Protein AF-A0A3C1A9D6-F1 (afdb_monomer_lite)

Secondary structure (DSSP, 8-state):
---S-TTSS-HHHHHHHHHHHHSTTEEEEEEEEEETTTTEEEEEEEEE-TTSPEEEEEE--GGGHHHHHHHHH-SSSEEEE-GGG-TTTTT--S---TTGGG---EEEEEEE-TTTSSEEEEEEEE-TT---TTS-TT--S--HHHHHHHHHHHHHHHHHHHHHHHHHHHHHHHHHHHHHHHHHHHHHHHHHHHHHHHHHHHHHHHHHHHHHHHHHHHHT------HHHHHHHHT-

Structure (mmCIF, N/CA/C/O backbone):
data_AF-A0A3C1A9D6-F1
#
_entry.id   AF-A0A3C1A9D6-F1
#
loop_
_atom_site.group_PDB
_atom_site.id
_atom_site.type_symbol
_atom_site.label_atom_id
_atom_site.label_alt_id
_atom_site.label_comp_id
_atom_site.label_asym_id
_atom_site.label_entity_id
_atom_site.label_seq_id
_atom_site.pdbx_PDB_ins_code
_atom_site.Cartn_x
_atom_site.Cartn_y
_atom_site.Cartn_z
_atom_site.occupancy
_atom_site.B_iso_or_equiv
_atom_site.auth_seq_id
_atom_site.auth_comp_id
_atom_site.auth_asym_id
_atom_site.auth_atom_id
_atom_site.pdbx_PDB_model_num
ATOM 1 N N . MET A 1 1 ? -7.757 -15.505 -8.401 1.00 30.78 1 MET A N 1
ATOM 2 C CA . MET A 1 1 ? -6.622 -15.455 -9.355 1.00 30.78 1 MET A CA 1
ATOM 3 C C . MET A 1 1 ? -5.910 -14.136 -9.117 1.00 30.78 1 MET A C 1
ATOM 5 O O . MET A 1 1 ? -6.387 -13.110 -9.579 1.00 30.78 1 MET A O 1
ATOM 9 N N . ASN A 1 2 ? -4.859 -14.162 -8.297 1.00 36.62 2 ASN A N 1
ATOM 10 C CA . ASN A 1 2 ? -4.201 -12.962 -7.778 1.00 36.62 2 ASN A CA 1
ATOM 11 C C . ASN A 1 2 ? -3.022 -12.581 -8.676 1.00 36.62 2 ASN A C 1
ATOM 13 O O . ASN A 1 2 ? -2.302 -13.455 -9.161 1.00 36.62 2 ASN A O 1
ATOM 17 N N . SER A 1 3 ? -2.871 -11.285 -8.936 1.00 39.88 3 SER A N 1
ATOM 18 C CA . SER A 1 3 ? -1.803 -10.739 -9.765 1.00 39.88 3 SER A CA 1
ATOM 19 C C . SER A 1 3 ? -0.430 -11.084 -9.178 1.00 39.88 3 SER A C 1
ATOM 21 O O . SER A 1 3 ? -0.207 -11.072 -7.972 1.00 39.88 3 SER A O 1
ATOM 23 N N . ILE A 1 4 ? 0.500 -11.411 -10.071 1.00 44.25 4 ILE A N 1
ATOM 24 C CA . ILE A 1 4 ? 1.826 -11.989 -9.798 1.00 44.25 4 ILE A CA 1
ATOM 25 C C . ILE A 1 4 ? 2.811 -10.987 -9.149 1.00 44.25 4 ILE A C 1
ATOM 27 O O . ILE A 1 4 ? 3.987 -11.297 -8.986 1.00 44.25 4 ILE A O 1
ATOM 31 N N . VAL A 1 5 ? 2.380 -9.778 -8.762 1.00 53.81 5 VAL A N 1
ATOM 32 C CA . VAL A 1 5 ? 3.314 -8.714 -8.364 1.00 53.81 5 VAL A CA 1
ATOM 33 C C . VAL A 1 5 ? 2.739 -7.789 -7.279 1.00 53.81 5 VAL A C 1
ATOM 35 O O . VAL A 1 5 ? 1.847 -6.979 -7.555 1.00 53.81 5 VAL A O 1
ATOM 38 N N . SER A 1 6 ? 3.322 -7.844 -6.072 1.00 57.34 6 SER A N 1
ATOM 39 C CA . SER A 1 6 ? 3.011 -6.994 -4.900 1.00 57.34 6 SER A CA 1
ATOM 40 C C . SER A 1 6 ? 3.099 -5.486 -5.184 1.00 57.34 6 SER A C 1
ATOM 42 O O . SER A 1 6 ? 2.455 -4.688 -4.509 1.00 57.34 6 SER A O 1
ATOM 44 N N . PHE A 1 7 ? 3.858 -5.087 -6.212 1.00 64.44 7 PHE A N 1
ATOM 45 C CA . PHE A 1 7 ? 4.122 -3.689 -6.583 1.00 64.44 7 PHE A CA 1
ATOM 46 C C . PHE A 1 7 ? 2.984 -2.966 -7.303 1.00 64.44 7 PHE A C 1
ATOM 48 O O . PHE A 1 7 ? 3.037 -1.743 -7.442 1.00 64.44 7 PHE A O 1
ATOM 55 N N . THR A 1 8 ? 1.998 -3.702 -7.824 1.00 69.62 8 THR A N 1
ATOM 56 C CA . THR A 1 8 ? 0.904 -3.112 -8.618 1.00 69.62 8 THR A CA 1
ATOM 57 C C . THR A 1 8 ? -0.247 -2.589 -7.764 1.00 69.62 8 THR A C 1
ATOM 59 O O . THR A 1 8 ? -0.967 -1.689 -8.194 1.00 69.62 8 THR A O 1
ATOM 62 N N . GLU A 1 9 ? -0.404 -3.115 -6.550 1.00 79.75 9 GLU A N 1
ATOM 63 C CA . GLU A 1 9 ? -1.440 -2.692 -5.611 1.00 79.75 9 GLU A CA 1
ATOM 64 C C . GLU A 1 9 ? -0.949 -1.543 -4.714 1.00 79.75 9 GLU A C 1
ATOM 66 O O . GLU A 1 9 ? 0.249 -1.258 -4.603 1.00 79.75 9 GLU A O 1
ATOM 71 N N . SER A 1 10 ? -1.884 -0.832 -4.075 1.00 87.00 10 SER A N 1
ATOM 72 C CA . SER A 1 10 ? -1.505 0.180 -3.088 1.00 87.00 10 SER A CA 1
ATOM 73 C C . SER A 1 10 ? -0.890 -0.515 -1.860 1.00 87.00 10 SER A C 1
ATOM 75 O O . SER A 1 10 ? -1.424 -1.535 -1.415 1.00 87.00 10 SER A O 1
ATOM 77 N N . PRO A 1 11 ? 0.189 0.022 -1.255 1.00 90.81 11 PRO A N 1
ATOM 78 C CA . PRO A 1 11 ? 0.764 -0.560 -0.039 1.00 90.81 11 PRO A CA 1
ATOM 79 C C . PRO A 1 11 ? -0.265 -0.727 1.087 1.00 90.81 11 PRO A C 1
ATOM 81 O O . PRO A 1 11 ? -0.226 -1.708 1.824 1.00 90.81 11 PRO A O 1
ATOM 84 N N . SER A 1 12 ? -1.228 0.194 1.175 1.00 92.25 12 SER A N 1
ATOM 85 C CA . SER A 1 12 ? -2.345 0.139 2.119 1.00 92.25 12 SER A CA 1
ATOM 86 C C . SER A 1 12 ? -3.261 -1.068 1.902 1.00 92.25 12 SER A C 1
ATOM 88 O O . SER A 1 12 ? -3.698 -1.683 2.872 1.00 92.25 12 SER A O 1
ATOM 90 N N . LEU A 1 13 ? -3.541 -1.434 0.649 1.00 91.38 13 LEU A N 1
ATOM 91 C CA . LEU A 1 13 ? -4.341 -2.616 0.332 1.00 91.38 13 LEU A CA 1
ATOM 92 C C . LEU A 1 13 ? -3.571 -3.908 0.636 1.00 91.38 13 LEU A C 1
ATOM 94 O O . LEU A 1 13 ? -4.124 -4.811 1.264 1.00 91.38 13 LEU A O 1
ATOM 98 N N . CYS A 1 14 ? -2.286 -3.971 0.274 1.00 92.69 14 CYS A N 1
ATOM 99 C CA . CYS A 1 14 ? -1.420 -5.094 0.641 1.00 92.69 14 CYS A CA 1
ATOM 100 C C . CYS A 1 14 ? -1.369 -5.280 2.166 1.00 92.69 14 CYS A C 1
ATOM 102 O O . CYS A 1 14 ? -1.463 -6.403 2.659 1.00 92.69 14 CYS A O 1
ATOM 104 N N . LEU A 1 15 ? -1.279 -4.174 2.914 1.00 94.50 15 LEU A N 1
ATOM 105 C CA . LEU A 1 15 ? -1.309 -4.172 4.375 1.00 94.50 15 LEU A CA 1
ATOM 106 C C . LEU A 1 15 ? -2.622 -4.732 4.927 1.00 94.50 15 LEU A C 1
ATOM 108 O O . LEU A 1 15 ? -2.583 -5.550 5.842 1.00 94.50 15 LEU A O 1
ATOM 112 N N . LEU A 1 16 ? -3.768 -4.315 4.377 1.00 95.06 16 LEU A N 1
ATOM 113 C CA . LEU A 1 16 ? -5.080 -4.818 4.785 1.00 95.06 16 LEU A CA 1
ATOM 114 C C . LEU A 1 16 ? -5.175 -6.334 4.593 1.00 95.06 16 LEU A C 1
ATOM 116 O O . LEU A 1 16 ? -5.528 -7.033 5.539 1.00 95.06 16 LEU A O 1
ATOM 120 N N . ARG A 1 17 ? -4.838 -6.833 3.395 1.00 93.50 17 ARG A N 1
ATOM 121 C CA . ARG A 1 17 ? -4.870 -8.271 3.074 1.00 93.50 17 ARG A CA 1
ATOM 122 C C . ARG A 1 17 ? -3.978 -9.067 4.018 1.00 93.50 17 ARG A C 1
ATOM 124 O O . ARG A 1 17 ? -4.439 -10.009 4.652 1.00 93.50 17 ARG A O 1
ATOM 131 N N . PHE A 1 18 ? -2.733 -8.626 4.177 1.00 93.38 18 PHE A N 1
ATOM 132 C CA . PHE A 1 18 ? -1.795 -9.281 5.077 1.00 93.38 18 PHE A CA 1
ATOM 133 C C . PHE A 1 18 ? -2.294 -9.282 6.522 1.00 93.38 18 PHE A C 1
ATOM 135 O O . PHE A 1 18 ? -2.222 -10.308 7.185 1.00 93.38 18 PHE A O 1
ATOM 142 N N . ALA A 1 19 ? -2.825 -8.163 7.021 1.00 93.88 19 ALA A N 1
ATOM 143 C CA . ALA A 1 19 ? -3.287 -8.073 8.401 1.00 93.88 19 ALA A CA 1
ATOM 144 C C . ALA A 1 19 ? -4.419 -9.065 8.700 1.00 93.88 19 ALA A C 1
ATOM 146 O O . ALA A 1 19 ? -4.380 -9.723 9.737 1.00 93.88 19 ALA A O 1
ATOM 147 N N . VAL A 1 20 ? -5.401 -9.192 7.802 1.00 91.69 20 VAL A N 1
ATOM 148 C CA . VAL A 1 20 ? -6.539 -10.103 8.004 1.00 91.69 20 VAL A CA 1
ATOM 149 C C . VAL A 1 20 ? -6.185 -11.579 7.794 1.00 91.69 20 VAL A C 1
ATOM 151 O O . VAL A 1 20 ? -6.835 -12.450 8.365 1.00 91.69 20 VAL A O 1
ATOM 154 N N . GLU A 1 21 ? -5.145 -11.874 7.012 1.00 90.75 21 GLU A N 1
ATOM 155 C CA . GLU A 1 21 ? -4.632 -13.235 6.809 1.00 90.75 21 GLU A CA 1
ATOM 156 C C . GLU A 1 21 ? -3.662 -13.678 7.913 1.00 90.75 21 GLU A C 1
ATOM 158 O O . GLU A 1 21 ? -3.691 -14.833 8.330 1.00 90.75 21 GLU A O 1
ATOM 163 N N . ALA A 1 22 ? -2.801 -12.779 8.393 1.00 88.94 22 ALA A N 1
ATOM 164 C CA . ALA A 1 22 ? -1.728 -13.103 9.332 1.00 88.94 22 ALA A CA 1
ATOM 165 C C . ALA A 1 22 ? -2.177 -13.129 10.799 1.00 88.94 22 ALA A C 1
ATOM 167 O O . ALA A 1 22 ? -1.469 -13.675 11.648 1.00 88.94 22 ALA A O 1
ATOM 168 N N . ILE A 1 23 ? -3.304 -12.491 11.121 1.00 87.81 23 ILE A N 1
ATOM 169 C CA . ILE A 1 23 ? -3.788 -12.353 12.492 1.00 87.81 23 ILE A CA 1
ATOM 170 C C . ILE A 1 23 ? -5.068 -13.164 12.649 1.00 87.81 23 ILE A C 1
ATOM 172 O O . ILE A 1 23 ? -6.125 -12.841 12.104 1.00 87.81 23 ILE A O 1
ATOM 176 N N . ASP A 1 24 ? -4.973 -14.200 13.470 1.00 83.25 24 ASP A N 1
ATOM 177 C CA . ASP A 1 24 ? -6.117 -15.017 13.822 1.00 83.25 24 ASP A CA 1
ATOM 178 C C . ASP A 1 24 ? -7.151 -14.254 14.662 1.00 83.25 24 ASP A C 1
ATOM 180 O O . ASP A 1 24 ? -6.837 -13.349 15.438 1.00 83.25 24 ASP A O 1
ATOM 184 N N . GLY A 1 25 ? -8.410 -14.677 14.549 1.00 81.81 25 GLY A N 1
ATOM 185 C CA . GLY A 1 25 ? -9.513 -14.093 15.310 1.00 81.81 25 GLY A CA 1
ATOM 186 C C . GLY A 1 25 ? -10.043 -12.775 14.750 1.00 81.81 25 GLY A C 1
ATOM 187 O O . GLY A 1 25 ? -10.907 -12.175 15.382 1.00 81.81 25 GLY A O 1
ATOM 188 N N . ILE A 1 26 ? -9.583 -12.339 13.574 1.00 87.19 26 ILE A N 1
ATOM 189 C CA . ILE A 1 26 ? -10.184 -11.216 12.847 1.00 87.19 26 ILE A CA 1
ATOM 190 C C . ILE A 1 26 ? -11.415 -11.695 12.068 1.00 87.19 26 ILE A C 1
ATOM 192 O O . ILE A 1 26 ? -11.357 -12.694 11.343 1.00 87.19 26 ILE A O 1
ATOM 196 N N . ASP A 1 27 ? -12.519 -10.959 12.191 1.00 84.38 27 ASP A N 1
ATOM 197 C CA . ASP A 1 27 ? -13.746 -11.166 11.404 1.00 84.38 27 ASP A CA 1
ATOM 198 C C . ASP A 1 27 ? -13.866 -10.167 10.245 1.00 84.38 27 ASP A C 1
ATOM 200 O O . ASP A 1 27 ? -14.405 -10.493 9.187 1.00 84.38 27 ASP A O 1
ATOM 204 N N . LYS A 1 28 ? -13.347 -8.951 10.440 1.00 88.81 28 LYS A N 1
ATOM 205 C CA . LYS A 1 28 ? -13.411 -7.853 9.474 1.00 88.81 28 LYS A CA 1
ATOM 206 C C . LYS A 1 28 ? -12.163 -6.985 9.573 1.00 88.81 28 LYS A C 1
ATOM 208 O O . LYS A 1 28 ? -11.688 -6.678 10.666 1.00 88.81 28 LYS A O 1
ATOM 213 N N . GLY A 1 29 ? -11.664 -6.550 8.423 1.00 92.56 29 GLY A N 1
ATOM 214 C CA . GLY A 1 29 ? -10.681 -5.478 8.309 1.00 92.56 29 GLY A CA 1
ATOM 215 C C . GLY A 1 29 ? -11.287 -4.275 7.592 1.00 92.56 29 GLY A C 1
ATOM 216 O O . GLY A 1 29 ? -12.127 -4.433 6.704 1.00 92.56 29 GLY A O 1
ATOM 217 N N . LEU A 1 30 ? -10.864 -3.069 7.953 1.00 94.50 30 LEU A N 1
ATOM 218 C CA . LEU A 1 30 ? -11.199 -1.840 7.236 1.00 94.50 30 LEU A CA 1
ATOM 219 C C . LEU A 1 30 ? -9.965 -0.947 7.164 1.00 94.50 30 LEU A C 1
ATOM 221 O O . LEU A 1 30 ? -9.418 -0.558 8.190 1.00 94.50 30 LEU A O 1
ATOM 225 N N . MET A 1 31 ? -9.545 -0.607 5.953 1.00 95.56 31 MET A N 1
ATOM 226 C CA . MET A 1 31 ? -8.429 0.289 5.692 1.00 95.56 31 MET A CA 1
ATOM 227 C C . MET A 1 31 ? -8.944 1.588 5.088 1.00 95.56 31 MET A C 1
ATOM 229 O O . MET A 1 31 ? -9.652 1.566 4.082 1.00 95.56 31 MET A O 1
ATOM 233 N N . ILE A 1 32 ? -8.554 2.710 5.686 1.00 94.31 32 ILE A N 1
ATOM 234 C CA . ILE A 1 32 ? -8.835 4.064 5.217 1.00 94.31 32 ILE A CA 1
ATOM 235 C C . ILE A 1 32 ? -7.505 4.729 4.890 1.00 94.31 32 ILE A C 1
ATOM 237 O O . ILE A 1 32 ? -6.646 4.877 5.762 1.00 94.31 32 ILE A O 1
ATOM 241 N N . TYR A 1 33 ? -7.325 5.138 3.643 1.00 92.44 33 TYR A N 1
ATOM 242 C CA . TYR A 1 33 ? -6.073 5.737 3.203 1.00 92.44 33 TYR A CA 1
ATOM 243 C C . TYR A 1 33 ? -6.282 6.770 2.112 1.00 92.44 33 TYR A C 1
ATOM 245 O O . TYR A 1 33 ? -7.321 6.814 1.449 1.00 92.44 33 TYR A O 1
ATOM 253 N N . TYR A 1 34 ? -5.281 7.623 1.944 1.00 88.81 34 TYR A N 1
ATOM 254 C CA . TYR A 1 34 ? -5.282 8.609 0.882 1.00 88.81 34 TYR A CA 1
ATOM 255 C C . TYR A 1 34 ? -4.705 8.020 -0.402 1.00 88.81 34 TYR A C 1
ATOM 257 O O . TYR A 1 34 ? -3.634 7.415 -0.383 1.00 88.81 34 TYR A O 1
ATOM 265 N N . GLN A 1 35 ? -5.408 8.175 -1.526 1.00 85.62 35 GLN A N 1
ATOM 266 C CA . GLN A 1 35 ? -4.923 7.687 -2.815 1.00 85.62 35 GLN A CA 1
ATOM 267 C C . GLN A 1 35 ? -4.485 8.838 -3.727 1.00 85.62 35 GLN A C 1
ATOM 269 O O . GLN A 1 35 ? -5.266 9.730 -4.072 1.00 85.62 35 GLN A O 1
ATOM 274 N N . MET A 1 36 ? -3.232 8.748 -4.180 1.00 75.50 36 MET A N 1
ATOM 275 C CA . MET A 1 36 ? -2.650 9.570 -5.240 1.00 75.50 36 MET A CA 1
ATOM 276 C C . MET A 1 36 ? -2.373 8.718 -6.493 1.00 75.50 36 MET A C 1
ATOM 278 O O . MET A 1 36 ? -1.959 7.565 -6.346 1.00 75.50 36 MET A O 1
ATOM 282 N N . PRO A 1 37 ? -2.534 9.257 -7.717 1.00 61.78 37 PRO A N 1
ATOM 283 C CA . PRO A 1 37 ? -3.152 10.542 -8.051 1.00 61.78 37 PRO A CA 1
ATOM 284 C C . PRO A 1 37 ? -4.685 10.443 -7.965 1.00 61.78 37 PRO A C 1
ATOM 286 O O . PRO A 1 37 ? -5.278 9.487 -8.457 1.00 61.78 37 PRO A O 1
ATOM 289 N N . GLY A 1 38 ? -5.338 11.415 -7.329 1.00 64.56 38 GLY A N 1
ATOM 290 C CA . GLY A 1 38 ? -6.798 11.394 -7.158 1.00 64.56 38 GLY A CA 1
ATOM 291 C C . GLY A 1 38 ? -7.308 12.228 -5.990 1.00 64.56 38 GLY A C 1
ATOM 292 O O . GLY A 1 38 ? -8.469 12.625 -5.998 1.00 64.56 38 GLY A O 1
ATOM 293 N N . ASN A 1 39 ? -6.434 12.537 -5.025 1.00 74.62 39 ASN A N 1
ATOM 294 C CA . ASN A 1 39 ? -6.723 13.430 -3.901 1.00 74.62 39 ASN A CA 1
ATOM 295 C C . ASN A 1 39 ? -8.004 13.020 -3.140 1.00 74.62 39 ASN A C 1
ATOM 297 O O . ASN A 1 39 ? -8.772 13.865 -2.671 1.00 74.62 39 ASN A O 1
ATOM 301 N N . LYS A 1 40 ? -8.257 11.707 -3.064 1.00 85.50 40 LYS A N 1
ATOM 302 C CA . LYS A 1 40 ? -9.483 11.124 -2.517 1.00 85.50 40 LYS A CA 1
ATOM 303 C C . LYS A 1 40 ? -9.147 10.156 -1.391 1.00 85.50 40 LYS A C 1
ATOM 305 O O . LYS A 1 40 ? -8.195 9.380 -1.474 1.00 85.50 40 LYS A O 1
ATOM 310 N N . LEU A 1 41 ? -9.974 10.203 -0.351 1.00 88.69 41 LEU A N 1
ATOM 311 C CA . LEU A 1 41 ? -9.975 9.209 0.707 1.00 88.69 41 LEU A CA 1
ATOM 312 C C . LEU A 1 41 ? -10.638 7.926 0.198 1.00 88.69 41 LEU A C 1
ATOM 314 O O . LEU A 1 41 ? -11.752 7.960 -0.325 1.00 88.69 41 LEU A O 1
ATOM 318 N N . VAL A 1 42 ? -9.944 6.807 0.344 1.00 90.62 42 VAL A N 1
ATO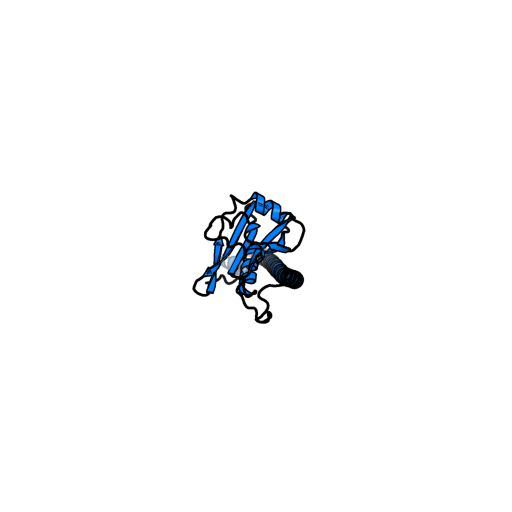M 319 C CA . VAL A 1 42 ? -10.403 5.489 -0.087 1.00 90.62 42 VAL A CA 1
ATOM 320 C C . VAL A 1 42 ? -10.621 4.626 1.144 1.00 90.62 42 VAL A C 1
ATOM 322 O O . VAL A 1 42 ? -9.770 4.588 2.032 1.00 90.62 42 VAL A O 1
ATOM 325 N N . ALA A 1 43 ? -11.754 3.924 1.177 1.00 92.19 43 ALA A N 1
ATOM 326 C CA . ALA A 1 43 ? -12.024 2.884 2.156 1.00 92.19 43 ALA A CA 1
ATOM 327 C C . ALA A 1 43 ? -12.171 1.530 1.481 1.00 92.19 43 ALA A C 1
ATOM 329 O O . ALA A 1 43 ? -12.952 1.366 0.542 1.00 92.19 43 ALA A O 1
ATOM 330 N N . GLN A 1 44 ? -11.449 0.552 2.007 1.00 93.12 44 GLN A N 1
ATOM 331 C CA . GLN A 1 44 ? -11.537 -0.836 1.584 1.00 93.12 44 GLN A CA 1
ATOM 332 C C . GLN A 1 44 ? -11.764 -1.713 2.803 1.00 93.12 44 GLN A C 1
ATOM 334 O O . GLN A 1 44 ? -11.059 -1.582 3.801 1.00 93.12 44 GLN A O 1
ATOM 339 N N . SER A 1 45 ? -12.747 -2.602 2.726 1.00 91.81 45 SER A N 1
ATOM 340 C CA . SER A 1 45 ? -13.018 -3.579 3.771 1.00 91.81 45 SER A CA 1
ATOM 341 C C . SER A 1 45 ? -12.706 -4.978 3.291 1.00 91.81 45 SER A C 1
ATOM 343 O O . SER A 1 45 ? -12.999 -5.325 2.152 1.00 91.81 45 SER A O 1
ATOM 345 N N . ALA A 1 46 ? -12.104 -5.756 4.181 1.00 91.88 46 ALA A N 1
ATOM 346 C CA . ALA A 1 46 ? -11.910 -7.180 4.029 1.00 91.88 46 ALA A CA 1
ATOM 347 C C . ALA A 1 46 ? -12.946 -7.911 4.884 1.00 91.88 46 ALA A C 1
ATOM 349 O O . ALA A 1 46 ? -12.999 -7.704 6.101 1.00 91.88 46 ALA A O 1
ATOM 350 N N . LEU A 1 47 ? -13.753 -8.758 4.252 1.00 87.38 47 LEU A N 1
ATOM 351 C CA . LEU A 1 47 ? -14.777 -9.575 4.901 1.00 87.38 47 LEU A CA 1
ATOM 352 C C . LEU A 1 47 ? -14.526 -11.050 4.588 1.00 87.38 47 LEU A C 1
ATOM 354 O O . LEU A 1 47 ? -14.133 -11.389 3.470 1.00 87.38 47 LEU A O 1
ATOM 358 N N . LYS A 1 48 ? -14.758 -11.931 5.566 1.00 82.06 48 LYS A N 1
ATOM 359 C CA . LYS A 1 48 ? -14.726 -13.376 5.319 1.00 82.06 48 LYS A CA 1
ATOM 360 C C . LYS A 1 48 ? -15.944 -13.799 4.510 1.00 82.06 48 LYS A C 1
ATOM 362 O O . LYS A 1 48 ? -17.083 -13.538 4.893 1.00 82.06 48 LYS A O 1
ATOM 367 N N . THR A 1 49 ? -15.689 -14.508 3.423 1.00 78.81 49 THR A N 1
ATOM 368 C CA . THR A 1 49 ? -16.702 -15.229 2.652 1.00 78.81 49 THR A CA 1
ATOM 369 C C . THR A 1 49 ? -17.095 -16.530 3.358 1.00 78.81 49 THR A C 1
ATOM 371 O O . THR A 1 49 ? -16.446 -16.967 4.315 1.00 78.81 49 THR A O 1
ATOM 374 N N . GLN A 1 50 ? -18.162 -17.179 2.882 1.00 74.94 50 GLN A N 1
ATOM 375 C CA . GLN A 1 50 ? -18.605 -18.478 3.410 1.00 74.94 50 GLN A CA 1
ATOM 376 C C . GLN A 1 50 ? -17.522 -19.564 3.279 1.00 74.94 50 GLN A C 1
ATOM 378 O O . GLN A 1 50 ? -17.412 -20.424 4.153 1.00 74.94 50 GLN A O 1
ATOM 383 N N . ASP A 1 51 ? -16.667 -19.455 2.259 1.00 77.06 51 ASP A N 1
ATOM 384 C CA . ASP A 1 51 ? -15.562 -20.379 1.982 1.00 77.06 51 ASP A CA 1
ATOM 385 C C . ASP A 1 51 ? -14.283 -20.064 2.782 1.00 77.06 51 ASP A C 1
ATOM 387 O O . ASP A 1 51 ? -13.246 -20.686 2.573 1.00 77.06 51 ASP A O 1
ATOM 391 N N . ARG A 1 52 ? -14.357 -19.136 3.751 1.00 72.94 52 ARG A N 1
ATOM 392 C CA . ARG A 1 52 ? -13.243 -18.642 4.590 1.00 72.94 52 ARG A CA 1
ATOM 393 C C . ARG A 1 52 ? -12.167 -17.839 3.856 1.00 72.94 52 ARG A C 1
ATOM 395 O O . ARG A 1 52 ? -11.198 -17.438 4.497 1.00 72.94 52 ARG A O 1
ATOM 402 N N . ASP A 1 53 ? -12.367 -17.537 2.581 1.00 83.88 53 ASP A N 1
ATOM 403 C CA . ASP A 1 53 ? -11.524 -16.600 1.844 1.00 83.88 53 ASP A CA 1
ATOM 404 C C . ASP A 1 53 ? -11.893 -15.147 2.171 1.00 83.88 53 ASP A C 1
ATOM 406 O O . ASP A 1 53 ? -13.041 -14.844 2.512 1.00 83.88 53 ASP A O 1
ATOM 410 N N . TRP A 1 54 ? -10.926 -14.238 2.043 1.00 87.00 54 TRP A N 1
ATOM 411 C CA . TRP A 1 54 ? -11.132 -12.804 2.243 1.00 87.00 54 TRP A CA 1
ATOM 412 C C . TRP A 1 54 ? -11.531 -12.105 0.945 1.00 87.00 54 TRP A C 1
ATOM 414 O O . TRP A 1 54 ? -10.782 -12.094 -0.035 1.00 87.00 54 TRP A O 1
ATOM 424 N N . GLU A 1 55 ? -12.683 -11.443 0.962 1.00 88.88 55 GLU A N 1
ATOM 425 C CA . GLU A 1 55 ? -13.134 -10.582 -0.127 1.00 88.88 55 GLU A CA 1
ATOM 426 C C . GLU A 1 55 ? -12.879 -9.114 0.219 1.00 88.88 55 GLU A C 1
ATOM 428 O O . GLU A 1 55 ? -13.206 -8.660 1.318 1.00 88.88 55 GLU A O 1
ATOM 433 N N . ILE A 1 56 ? -12.295 -8.368 -0.726 1.00 90.62 56 ILE A N 1
ATOM 434 C CA . ILE A 1 56 ? -12.063 -6.928 -0.583 1.00 90.62 56 ILE A CA 1
ATOM 435 C C . ILE A 1 56 ? -13.161 -6.156 -1.305 1.00 90.62 56 ILE A C 1
ATOM 437 O O . ILE A 1 56 ? -13.330 -6.298 -2.515 1.00 90.62 56 ILE A O 1
ATOM 441 N N . GLN A 1 57 ? -13.841 -5.276 -0.577 1.00 88.88 57 GLN A N 1
ATOM 442 C CA . GLN A 1 57 ? -14.913 -4.431 -1.092 1.00 88.88 57 GLN A CA 1
ATOM 443 C C . GLN A 1 57 ? -14.613 -2.952 -0.836 1.00 88.88 57 GLN A C 1
ATOM 445 O O . GLN A 1 57 ? -14.055 -2.583 0.199 1.00 88.88 57 GLN A O 1
ATOM 450 N N . SER A 1 58 ? -14.983 -2.088 -1.784 1.00 88.19 58 SER A N 1
ATOM 451 C CA . SER A 1 58 ? -14.881 -0.636 -1.608 1.00 88.19 58 SER A CA 1
ATOM 452 C C . SER A 1 58 ? -16.058 -0.128 -0.783 1.00 88.19 58 SER A C 1
ATOM 454 O O . SER A 1 58 ? -17.204 -0.469 -1.066 1.00 88.19 58 SER A O 1
ATOM 456 N N . ILE A 1 59 ? -15.786 0.741 0.186 1.00 85.56 59 ILE A N 1
ATOM 457 C CA . ILE A 1 59 ? -16.811 1.395 1.005 1.00 85.56 59 ILE A CA 1
ATOM 458 C C . ILE A 1 59 ? -16.902 2.870 0.615 1.00 85.56 59 ILE A C 1
ATOM 460 O O . ILE A 1 59 ? -15.882 3.519 0.371 1.00 85.56 59 ILE A O 1
ATOM 464 N N . ASN A 1 60 ? -18.123 3.409 0.551 1.00 82.12 60 ASN A N 1
ATOM 465 C CA . ASN A 1 60 ? -18.310 4.845 0.380 1.00 82.12 60 ASN A CA 1
ATOM 466 C C . ASN A 1 60 ? -18.017 5.572 1.703 1.00 82.12 60 ASN A C 1
ATOM 468 O O . ASN A 1 60 ? -18.637 5.287 2.723 1.00 82.12 60 ASN A O 1
ATOM 472 N N . THR A 1 61 ? -17.077 6.516 1.679 1.00 80.38 61 THR A N 1
ATOM 473 C CA . THR A 1 61 ? -16.675 7.313 2.847 1.00 80.38 61 THR A CA 1
ATOM 474 C C . THR A 1 61 ? -17.291 8.704 2.888 1.00 80.38 61 THR A C 1
ATOM 476 O O . THR A 1 61 ? -16.982 9.449 3.811 1.00 80.38 61 THR A O 1
ATOM 479 N N . GLU A 1 62 ? -18.081 9.105 1.889 1.00 84.00 62 GLU A N 1
ATOM 480 C CA . GLU A 1 62 ? -18.548 10.493 1.740 1.00 84.00 62 GLU A CA 1
ATOM 481 C C . GLU A 1 62 ? -19.317 10.990 2.969 1.00 84.00 62 GLU A C 1
ATOM 483 O O . GLU A 1 62 ? -19.038 12.080 3.463 1.00 84.00 62 GLU A O 1
ATOM 488 N N . GLU A 1 63 ? -20.199 10.159 3.523 1.00 83.44 63 GLU A N 1
ATOM 489 C CA . GLU A 1 63 ? -21.003 10.493 4.706 1.00 83.44 63 GLU A CA 1
ATOM 490 C C . GLU A 1 63 ? -20.158 10.663 5.984 1.00 83.44 63 GLU A C 1
ATOM 492 O O . GLU A 1 63 ? -20.491 11.458 6.859 1.00 83.44 63 GLU A O 1
ATOM 497 N N . PHE A 1 64 ? -19.015 9.976 6.070 1.00 86.75 64 PHE A N 1
ATOM 498 C CA . PHE A 1 64 ? -18.154 9.941 7.261 1.00 86.75 64 PHE A CA 1
ATOM 499 C C . PHE A 1 64 ? -16.790 10.601 7.033 1.00 86.75 64 PHE A C 1
ATOM 501 O O . PHE A 1 64 ? -15.842 10.374 7.789 1.00 86.75 64 PHE A O 1
ATOM 508 N N . PHE A 1 65 ? -16.673 11.430 5.993 1.00 87.25 65 PHE A N 1
ATOM 509 C CA . PHE A 1 65 ? -15.403 12.020 5.577 1.00 87.25 65 PHE A CA 1
ATOM 510 C C . PHE A 1 65 ? -14.730 12.813 6.702 1.00 87.25 65 PHE A C 1
ATOM 512 O O . PHE A 1 65 ? -13.553 12.599 6.988 1.00 87.25 65 PHE A O 1
ATOM 519 N N . GLU A 1 66 ? -15.479 13.684 7.383 1.00 89.31 66 GLU A N 1
ATOM 520 C CA . GLU A 1 66 ? -14.946 14.505 8.478 1.00 89.31 66 GLU A CA 1
ATOM 521 C C . GLU A 1 66 ? -14.524 13.663 9.688 1.00 89.31 66 GLU A C 1
ATOM 523 O O . GLU A 1 66 ? -13.510 13.956 10.323 1.00 89.31 66 GLU A O 1
ATOM 528 N N . TYR A 1 67 ? -15.240 12.572 9.981 1.00 90.88 67 TYR A N 1
ATOM 529 C CA . TYR A 1 67 ? -14.835 11.635 11.028 1.00 90.88 67 TYR A CA 1
ATOM 530 C C . TYR A 1 67 ? -13.461 11.035 10.710 1.00 90.88 67 TYR A C 1
ATOM 532 O O . TYR A 1 67 ? -12.533 11.151 11.515 1.00 90.88 67 TYR A O 1
ATOM 540 N N . PHE A 1 68 ? -13.297 10.462 9.513 1.00 92.00 68 PHE A N 1
ATOM 541 C CA . PHE A 1 68 ? -12.026 9.857 9.128 1.00 92.00 68 PHE A CA 1
ATOM 542 C C . PHE A 1 68 ? -10.912 10.895 9.051 1.00 92.00 68 PHE A C 1
ATOM 544 O O . PHE A 1 68 ? -9.824 10.655 9.564 1.00 92.00 68 PHE A O 1
ATOM 551 N N . ARG A 1 69 ? -11.174 12.076 8.486 1.00 89.69 69 ARG A N 1
ATOM 552 C CA . ARG A 1 69 ? -10.205 13.175 8.438 1.00 89.69 69 ARG A CA 1
ATOM 553 C C . ARG A 1 69 ? -9.665 13.519 9.828 1.00 89.69 69 ARG A C 1
ATOM 555 O O . ARG A 1 69 ? -8.451 13.626 9.990 1.00 89.69 69 ARG A O 1
ATOM 562 N N . ASN A 1 70 ? -10.545 13.634 10.820 1.00 91.81 70 ASN A N 1
ATOM 563 C CA . ASN A 1 70 ? -10.154 13.909 12.200 1.00 91.81 70 ASN A CA 1
ATOM 564 C C . ASN A 1 70 ? -9.363 12.745 12.812 1.00 91.81 70 ASN A C 1
ATOM 566 O O . ASN A 1 70 ? -8.318 12.970 13.422 1.00 91.81 70 ASN A O 1
ATOM 570 N N . GLU A 1 71 ? -9.806 11.499 12.620 1.00 93.00 71 GLU A N 1
ATOM 571 C CA . GLU A 1 71 ? -9.100 10.313 13.124 1.00 93.00 71 GLU A CA 1
ATOM 572 C C . GLU A 1 71 ? -7.678 10.175 12.565 1.00 93.00 71 GLU A C 1
ATOM 574 O O . GLU A 1 71 ? -6.765 9.794 13.303 1.00 93.00 71 GLU A O 1
ATOM 579 N N . ARG A 1 72 ? -7.465 10.544 11.295 1.00 93.06 72 ARG A N 1
ATOM 580 C CA . ARG A 1 72 ? -6.147 10.548 10.633 1.00 93.06 72 ARG A CA 1
ATOM 581 C C . ARG A 1 72 ? -5.165 11.559 11.225 1.00 93.06 72 ARG A C 1
ATOM 583 O O . ARG A 1 72 ? -3.958 11.359 11.105 1.00 93.06 72 ARG A O 1
ATOM 590 N N . GLN A 1 73 ? -5.665 12.619 11.860 1.00 93.00 73 GLN A N 1
ATOM 591 C CA . GLN A 1 73 ? -4.854 13.668 12.489 1.00 93.00 73 GLN A CA 1
ATOM 592 C C . GLN A 1 73 ? -4.600 13.429 13.983 1.00 93.00 73 GLN A C 1
ATOM 594 O O . GLN A 1 73 ? -3.804 14.141 14.602 1.00 93.00 73 GLN A O 1
ATOM 599 N N . ARG A 1 74 ? -5.270 12.445 14.596 1.00 93.31 74 ARG A N 1
ATOM 600 C CA . ARG A 1 74 ? -5.092 12.160 16.022 1.00 93.31 74 ARG A CA 1
ATOM 601 C C . ARG A 1 74 ? -3.693 11.635 16.320 1.00 93.31 74 ARG A C 1
ATOM 603 O O . ARG A 1 74 ? -3.114 10.849 15.575 1.00 93.31 74 ARG A O 1
ATOM 610 N N . LYS A 1 75 ? -3.175 12.043 17.479 1.00 88.06 75 LYS A N 1
ATOM 611 C CA . LYS A 1 75 ? -1.915 11.533 18.026 1.00 88.06 75 LYS A CA 1
ATOM 612 C C . LYS A 1 75 ? -2.132 10.142 18.623 1.00 88.06 75 LYS A C 1
ATOM 614 O O . LYS A 1 75 ? -3.147 9.897 19.268 1.00 88.06 75 LYS A O 1
ATOM 619 N N . GLY A 1 76 ? -1.140 9.270 18.466 1.00 91.00 76 GLY A N 1
ATOM 620 C CA . GLY A 1 76 ? -1.149 7.912 19.014 1.00 91.00 76 GLY A CA 1
ATOM 621 C C . GLY A 1 76 ? -1.215 6.842 17.928 1.00 91.00 76 GLY A C 1
ATOM 622 O O . GLY A 1 76 ? -1.943 6.964 16.948 1.00 91.00 76 GLY A O 1
ATOM 623 N N . GLN A 1 77 ? -0.436 5.781 18.114 1.00 93.94 77 GLN A N 1
ATOM 624 C CA . GLN A 1 77 ? -0.248 4.723 17.115 1.00 93.94 77 GLN A CA 1
ATOM 625 C C . GLN A 1 77 ? -1.425 3.751 17.035 1.00 93.94 77 GLN A C 1
ATOM 627 O O . GLN A 1 77 ? -1.654 3.147 15.992 1.00 93.94 77 GLN A O 1
ATOM 632 N N . TYR A 1 78 ? -2.165 3.592 18.129 1.00 95.31 78 TYR A N 1
ATOM 633 C CA . TYR A 1 78 ? -3.269 2.650 18.203 1.00 95.31 78 TYR A CA 1
ATOM 634 C C . TYR A 1 78 ? -4.325 3.083 19.219 1.00 95.31 78 TYR A C 1
ATOM 636 O O . TYR A 1 78 ? -4.059 3.900 20.103 1.00 95.31 78 TYR A O 1
ATOM 644 N N . GLN A 1 79 ? -5.528 2.531 19.093 1.00 94.12 79 GLN A N 1
ATOM 645 C CA . GLN A 1 79 ? -6.641 2.742 20.011 1.00 94.12 79 GLN A CA 1
ATOM 646 C C . GLN A 1 79 ? -7.593 1.542 19.972 1.00 94.12 79 GLN A C 1
ATOM 648 O O . GLN A 1 79 ? -7.907 1.042 18.898 1.00 94.12 79 GLN A O 1
ATOM 653 N N . TRP A 1 80 ? -8.072 1.109 21.139 1.00 91.88 80 TRP A N 1
ATOM 654 C CA . TRP A 1 80 ? -9.145 0.119 21.237 1.00 91.88 80 TRP A CA 1
ATOM 655 C C . TRP A 1 80 ? -10.500 0.822 21.301 1.00 91.88 80 TRP A C 1
ATOM 657 O O . TRP A 1 80 ? -10.720 1.672 22.173 1.00 91.88 80 TRP A O 1
ATOM 667 N N . LEU A 1 81 ? -11.381 0.461 20.378 1.00 90.44 81 LEU A N 1
ATOM 668 C CA . LEU A 1 81 ? -12.701 1.038 20.158 1.00 90.44 81 LEU A CA 1
ATOM 669 C C . LEU A 1 81 ? -13.776 -0.036 20.354 1.00 90.44 81 LEU A C 1
ATOM 671 O O . LEU A 1 81 ? -13.521 -1.225 20.129 1.00 90.44 81 LEU A O 1
ATOM 675 N N . GLY A 1 82 ? -14.954 0.393 20.789 1.00 85.06 82 GLY A N 1
ATOM 676 C CA . GLY A 1 82 ? -16.187 -0.379 20.659 1.00 85.06 82 GLY A CA 1
ATOM 677 C C . GLY A 1 82 ? -16.929 -0.016 19.373 1.00 85.06 82 GLY A C 1
ATOM 678 O O . GLY A 1 82 ? -16.572 0.936 18.673 1.00 85.06 82 GLY A O 1
ATOM 679 N N . THR A 1 83 ? -17.974 -0.769 19.042 1.00 82.31 83 THR A N 1
ATOM 680 C CA . THR A 1 83 ? -18.842 -0.470 17.889 1.00 82.31 83 THR A CA 1
ATOM 681 C C . THR A 1 83 ? -19.562 0.873 18.024 1.00 82.31 83 THR A C 1
ATOM 683 O O . THR A 1 83 ? -19.785 1.566 17.038 1.00 82.31 83 THR A O 1
ATOM 686 N N . GLU A 1 84 ? -19.878 1.273 19.251 1.00 81.81 84 GLU A N 1
ATOM 687 C CA . GLU A 1 84 ? -20.509 2.538 19.620 1.00 81.81 84 GLU A CA 1
ATOM 688 C C . GLU A 1 84 ? -19.609 3.758 19.383 1.00 81.81 84 GLU A C 1
ATOM 690 O O . GLU A 1 84 ? -20.113 4.861 19.172 1.00 81.81 84 GLU A O 1
ATOM 695 N N . ASP A 1 85 ? -18.286 3.562 19.360 1.00 84.19 85 ASP A N 1
ATOM 696 C CA . ASP A 1 85 ? -17.317 4.613 19.039 1.00 84.19 85 ASP A CA 1
ATOM 697 C C . ASP A 1 85 ? -17.257 4.902 17.519 1.00 84.19 85 ASP A C 1
ATOM 699 O O . ASP A 1 85 ? -16.591 5.852 17.087 1.00 84.19 85 ASP A O 1
ATOM 703 N N . LEU A 1 86 ? -17.916 4.078 16.688 1.00 85.00 86 LEU A N 1
ATOM 704 C CA . LEU A 1 86 ? -17.855 4.134 15.228 1.00 85.00 86 LEU A CA 1
ATOM 705 C C . LEU A 1 86 ? -19.195 4.595 14.630 1.00 85.00 86 LEU A C 1
ATOM 707 O O . LEU A 1 86 ? -20.130 3.801 14.517 1.00 85.00 86 LEU A O 1
ATOM 711 N N . PRO A 1 87 ? -19.303 5.849 14.151 1.00 79.88 87 PRO A N 1
ATOM 712 C CA . PRO A 1 87 ? -20.571 6.393 13.656 1.00 79.88 87 PRO A CA 1
ATOM 713 C C . PRO A 1 87 ? -21.097 5.689 12.394 1.00 79.88 87 PRO A C 1
ATOM 715 O O . PRO A 1 87 ? -22.279 5.800 12.085 1.00 79.88 87 PRO A O 1
ATOM 718 N N . PHE A 1 88 ? -20.240 4.954 11.683 1.00 80.00 88 PHE A N 1
ATOM 719 C CA . PHE A 1 88 ? -20.561 4.261 10.434 1.00 80.00 88 PHE A CA 1
ATOM 720 C C . PHE A 1 88 ? -21.032 2.808 10.613 1.00 80.00 88 PHE A C 1
ATOM 722 O O . PHE A 1 88 ? -21.444 2.187 9.637 1.00 80.00 88 PHE A O 1
ATOM 729 N N . GLU A 1 8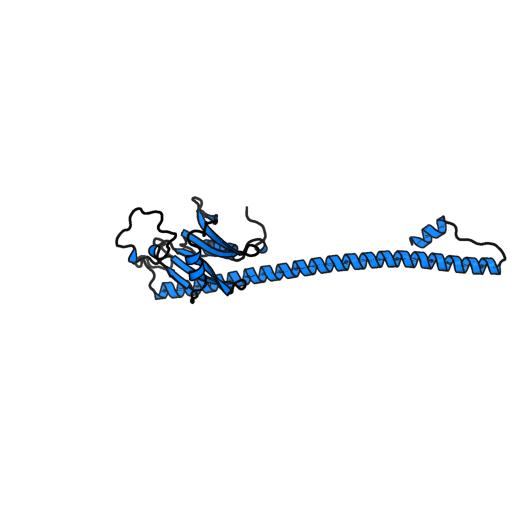9 ? -20.996 2.256 11.831 1.00 73.81 89 GLU A N 1
ATOM 730 C CA . GLU A 1 89 ? -21.498 0.898 12.118 1.00 73.81 89 GLU A CA 1
ATOM 731 C C . GLU A 1 89 ? -22.952 0.901 12.644 1.00 73.81 89 GLU A C 1
ATOM 733 O O . GLU A 1 89 ? -23.616 -0.133 12.661 1.00 73.81 89 GLU A O 1
ATOM 738 N N . VAL A 1 90 ? -23.498 2.061 13.035 1.00 59.00 90 VAL A N 1
ATOM 739 C CA . VAL A 1 90 ? -24.769 2.183 13.791 1.00 59.00 90 VAL A CA 1
ATOM 740 C C . VAL A 1 90 ? -26.036 1.902 12.946 1.00 59.00 90 VAL A C 1
ATOM 742 O O . VAL A 1 90 ? -27.160 1.947 13.451 1.00 59.00 90 VAL A O 1
ATOM 745 N N . SER A 1 91 ? -25.896 1.558 11.665 1.00 45.22 91 SER A N 1
ATOM 746 C CA . SER A 1 91 ? -27.010 1.493 10.704 1.00 45.22 91 SER A CA 1
ATOM 747 C C . SER A 1 91 ? -27.834 0.196 10.723 1.00 45.22 91 SER A C 1
ATOM 749 O O . SER A 1 91 ? -28.895 0.163 10.108 1.00 45.22 91 SER A O 1
ATOM 751 N N . ASN A 1 92 ? -27.419 -0.856 11.442 1.00 39.12 92 ASN A N 1
ATOM 752 C CA . ASN A 1 92 ? -28.192 -2.103 11.570 1.00 39.12 92 ASN A CA 1
ATOM 753 C C . ASN A 1 92 ? -28.527 -2.407 13.037 1.00 39.12 92 ASN A C 1
ATOM 755 O O . ASN A 1 92 ? -27.944 -3.274 13.685 1.00 39.12 92 ASN A O 1
ATOM 759 N N . ARG A 1 93 ? -29.511 -1.680 13.573 1.00 44.84 93 ARG A N 1
ATOM 760 C CA . ARG A 1 93 ? -30.127 -2.004 14.862 1.00 44.84 93 ARG A CA 1
ATOM 761 C C . ARG A 1 93 ? -30.957 -3.278 14.735 1.00 44.84 93 ARG A C 1
ATOM 763 O O . ARG A 1 93 ? -32.030 -3.238 14.148 1.00 44.84 93 ARG A O 1
ATOM 770 N N . ASN A 1 94 ? -30.510 -4.353 15.376 1.00 33.84 94 ASN A N 1
ATOM 771 C CA . ASN A 1 94 ? -31.386 -5.279 16.089 1.00 33.84 94 ASN A CA 1
ATOM 772 C C . ASN A 1 94 ? -30.619 -5.841 17.300 1.00 33.84 94 ASN A C 1
ATOM 774 O O . ASN A 1 94 ? -29.561 -6.434 17.141 1.00 33.84 94 ASN A O 1
ATOM 778 N N . SER A 1 95 ? -31.184 -5.594 18.489 1.00 34.34 95 SER A N 1
ATOM 779 C CA . SER A 1 95 ? -30.754 -5.994 19.842 1.00 34.34 95 SER A CA 1
ATOM 780 C C . SER A 1 95 ? -29.394 -5.484 20.346 1.00 34.34 95 SER A C 1
ATOM 782 O O . SER A 1 95 ? -28.389 -6.172 20.231 1.00 34.34 95 SER A O 1
ATOM 784 N N . LEU A 1 96 ? -29.409 -4.322 21.010 1.00 36.69 96 LEU A N 1
ATOM 785 C CA . LEU A 1 96 ? -28.415 -3.961 22.027 1.00 36.69 96 LEU A CA 1
ATOM 786 C C . LEU A 1 96 ? -28.790 -4.685 23.325 1.00 36.69 96 LEU A C 1
ATOM 788 O O . LEU A 1 96 ? -29.893 -4.484 23.845 1.00 36.69 96 LEU A O 1
ATOM 792 N N . THR A 1 97 ? -27.900 -5.525 23.842 1.00 35.91 97 THR A N 1
ATOM 793 C CA . TH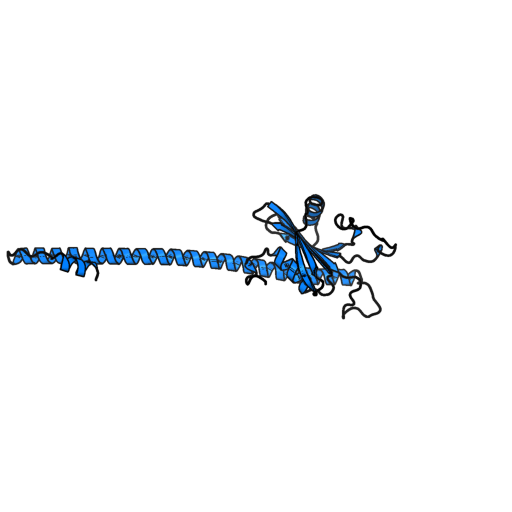R A 1 97 ? -28.021 -6.074 25.197 1.00 35.91 97 THR A CA 1
ATOM 794 C C . THR A 1 97 ? -27.096 -5.296 26.122 1.00 35.91 97 THR A C 1
ATOM 796 O O . THR A 1 97 ? -25.975 -4.972 25.761 1.00 35.91 97 THR A O 1
ATOM 799 N N . ILE A 1 98 ? -27.554 -5.014 27.343 1.00 37.75 98 ILE A N 1
ATOM 800 C CA . ILE A 1 98 ? -26.915 -4.154 28.368 1.00 37.75 98 ILE A CA 1
ATOM 801 C C . ILE A 1 98 ? -25.512 -4.659 28.824 1.00 37.75 98 ILE A C 1
ATOM 803 O O . ILE A 1 98 ? -24.893 -4.092 29.715 1.00 37.75 98 ILE A O 1
ATOM 807 N N . PHE A 1 99 ? -24.972 -5.704 28.191 1.00 41.53 99 PHE A N 1
ATOM 808 C CA . PHE A 1 99 ? -23.631 -6.253 28.411 1.00 41.53 99 PHE A CA 1
ATOM 809 C C . PHE A 1 99 ? -22.582 -5.798 27.374 1.00 41.53 99 PHE A C 1
ATOM 811 O O . PHE A 1 99 ? -21.411 -6.136 27.533 1.00 41.53 99 PHE A O 1
ATOM 818 N N . ASP A 1 100 ? -22.961 -5.013 26.358 1.00 43.12 100 ASP A N 1
ATOM 819 C CA . ASP A 1 100 ? -22.061 -4.612 25.258 1.00 43.12 100 ASP A CA 1
ATOM 820 C C . ASP A 1 100 ? -20.964 -3.599 25.676 1.00 43.12 100 ASP A C 1
ATOM 822 O O . ASP A 1 100 ? -19.981 -3.424 24.962 1.00 43.12 100 ASP A O 1
ATOM 826 N N . GLU A 1 101 ? -21.049 -2.992 26.871 1.00 38.09 101 GLU A N 1
ATOM 827 C CA . GLU A 1 101 ? -20.023 -2.071 27.411 1.00 38.09 101 GLU A CA 1
ATOM 828 C C . GLU A 1 101 ? -18.644 -2.729 27.669 1.00 38.09 101 GLU A C 1
ATOM 830 O O . GLU A 1 101 ? -17.653 -2.028 27.892 1.00 38.09 101 GLU A O 1
ATOM 835 N N . LEU A 1 102 ? -18.543 -4.066 27.642 1.00 49.41 102 LEU A N 1
ATOM 836 C CA . LEU A 1 102 ? -17.309 -4.809 27.947 1.00 49.41 102 LEU A CA 1
ATOM 837 C C . LEU A 1 102 ? -16.451 -5.178 26.720 1.00 49.41 102 LEU A C 1
ATOM 839 O O . LEU A 1 102 ? -15.273 -5.516 26.887 1.00 49.41 102 LEU A O 1
ATOM 843 N N . ASP A 1 103 ? -16.963 -5.032 25.497 1.00 63.16 103 ASP A N 1
ATOM 844 C CA . ASP A 1 103 ? -16.332 -5.576 24.287 1.00 63.16 103 ASP A CA 1
ATOM 845 C C . ASP A 1 103 ? -15.743 -4.495 23.366 1.00 63.16 103 ASP A C 1
ATOM 847 O O . ASP A 1 103 ? -16.049 -4.404 22.181 1.00 63.16 103 ASP A O 1
ATOM 851 N N . ARG A 1 104 ? -14.782 -3.706 23.877 1.00 76.00 104 ARG A N 1
ATOM 852 C CA . ARG A 1 104 ? -13.842 -2.962 23.006 1.00 76.00 104 ARG A CA 1
ATOM 853 C C . ARG A 1 104 ? -12.955 -3.942 22.237 1.00 76.00 104 ARG A C 1
ATOM 855 O O . ARG A 1 104 ? -11.850 -4.263 22.694 1.00 76.00 104 ARG A O 1
ATOM 862 N N . ASN A 1 105 ? -13.453 -4.460 21.125 1.00 85.50 105 ASN A N 1
ATOM 863 C CA . ASN A 1 105 ? -12.842 -5.509 20.310 1.00 85.50 105 ASN A CA 1
ATOM 864 C C . ASN A 1 105 ? -12.318 -4.996 18.961 1.00 85.50 105 ASN A C 1
ATOM 866 O O . ASN A 1 105 ? -11.816 -5.785 18.162 1.00 85.50 105 ASN A O 1
ATOM 870 N N . ILE A 1 106 ? -12.397 -3.690 18.705 1.00 90.69 106 ILE A N 1
ATOM 871 C CA . ILE A 1 106 ? -11.909 -3.088 17.468 1.00 90.69 106 ILE A CA 1
ATOM 872 C C . ILE A 1 106 ? -10.575 -2.410 17.752 1.00 90.69 106 ILE A C 1
ATOM 874 O O . ILE A 1 106 ? -10.489 -1.480 18.554 1.00 90.69 106 ILE A O 1
ATOM 878 N N . LEU A 1 107 ? -9.519 -2.864 17.087 1.00 93.88 107 LEU A N 1
ATOM 879 C CA . LEU A 1 107 ? -8.206 -2.239 17.155 1.00 93.88 107 LEU A CA 1
ATOM 880 C C . LEU A 1 107 ? -8.039 -1.288 15.973 1.00 93.88 107 LEU A C 1
ATOM 882 O O . LEU A 1 107 ? -7.911 -1.726 14.833 1.00 93.88 107 LEU A O 1
ATOM 886 N N . LEU A 1 108 ? -8.003 0.009 16.257 1.00 96.50 108 LEU A N 1
ATOM 887 C CA . LEU A 1 108 ? -7.589 1.034 15.310 1.00 96.50 108 LEU A CA 1
ATOM 888 C C . LEU A 1 108 ? -6.073 1.206 15.384 1.00 96.50 108 LEU A C 1
ATOM 890 O O . LEU A 1 108 ? -5.536 1.498 16.450 1.00 96.50 108 LEU A O 1
ATOM 894 N N . LEU A 1 109 ? -5.396 1.081 14.249 1.00 97.44 109 LEU A N 1
ATOM 895 C CA . LEU A 1 109 ? -3.974 1.338 14.057 1.00 97.44 109 LEU A CA 1
ATOM 896 C C . LEU A 1 109 ? -3.784 2.521 13.110 1.00 97.44 109 LEU A C 1
ATOM 898 O O . LEU A 1 109 ? -4.486 2.647 12.107 1.00 97.44 109 LEU A O 1
ATOM 902 N N . ARG A 1 110 ? -2.814 3.379 13.427 1.00 96.75 110 ARG A N 1
ATOM 903 C CA . ARG A 1 110 ? -2.457 4.562 12.644 1.00 96.75 110 ARG A CA 1
ATOM 904 C C . ARG A 1 110 ? -1.046 4.398 12.089 1.00 96.75 110 ARG A C 1
ATOM 906 O O . ARG A 1 110 ? -0.092 4.204 12.850 1.00 96.75 110 ARG A O 1
ATOM 913 N N . PHE A 1 111 ? -0.921 4.484 10.770 1.00 94.88 111 PHE A N 1
ATOM 914 C CA . PHE A 1 111 ? 0.350 4.414 10.051 1.00 94.88 111 PHE A CA 1
ATOM 915 C C . PHE A 1 111 ? 0.610 5.754 9.368 1.00 94.88 111 PHE A C 1
ATOM 917 O O . PHE A 1 111 ? -0.236 6.173 8.587 1.00 94.88 111 PHE A O 1
ATOM 924 N N . PRO A 1 112 ? 1.724 6.447 9.638 1.00 90.62 112 PRO A N 1
ATOM 925 C CA . PRO A 1 112 ? 1.992 7.737 9.010 1.00 90.62 112 PRO A CA 1
ATOM 926 C C . PRO A 1 112 ? 2.086 7.596 7.484 1.00 90.62 112 PRO A C 1
ATOM 928 O O . PRO A 1 112 ? 2.715 6.664 6.985 1.00 90.62 112 PRO A O 1
ATOM 931 N N . ASP A 1 113 ? 1.465 8.524 6.761 1.00 84.50 113 ASP A N 1
ATOM 932 C CA . ASP A 1 113 ? 1.556 8.648 5.309 1.00 84.50 113 ASP A CA 1
ATOM 933 C C . ASP A 1 113 ? 2.476 9.827 4.952 1.00 84.50 113 ASP A C 1
ATOM 935 O O . ASP A 1 113 ? 2.313 10.945 5.450 1.00 84.50 113 ASP A O 1
ATOM 939 N N . GLU A 1 114 ? 3.469 9.580 4.095 1.00 74.88 114 GLU A N 1
ATOM 940 C CA . GLU A 1 114 ? 4.417 10.608 3.646 1.00 74.88 114 GLU A CA 1
ATOM 941 C C . GLU A 1 114 ? 3.761 11.638 2.705 1.00 74.88 114 GLU A C 1
ATOM 943 O O . GLU A 1 114 ? 4.293 12.735 2.539 1.00 74.88 114 GLU A O 1
ATOM 948 N N . SER A 1 115 ? 2.619 11.309 2.090 1.00 75.38 115 SER A N 1
ATOM 949 C CA . SER A 1 115 ? 2.000 12.130 1.044 1.00 75.38 115 SER A CA 1
ATOM 950 C C . SER A 1 115 ? 1.223 13.343 1.564 1.00 75.38 115 SER A C 1
ATOM 952 O O . SER A 1 115 ? 1.255 14.393 0.922 1.00 75.38 115 SER A O 1
ATOM 954 N N . ASP A 1 116 ? 0.549 13.233 2.712 1.00 78.56 116 ASP A N 1
ATOM 955 C CA . ASP A 1 116 ? -0.320 14.291 3.250 1.00 78.56 116 ASP A CA 1
ATOM 956 C C . ASP A 1 116 ? -0.098 14.602 4.741 1.00 78.56 116 ASP A C 1
ATOM 958 O O . ASP A 1 116 ? -0.884 15.333 5.346 1.00 78.56 116 ASP A O 1
ATOM 962 N N . GLN A 1 117 ? 0.988 14.082 5.330 1.00 80.19 117 GLN A N 1
ATOM 963 C CA . GLN A 1 117 ? 1.347 14.237 6.750 1.00 80.19 117 GLN A CA 1
ATOM 964 C C . GLN A 1 117 ? 0.268 13.756 7.736 1.00 80.19 117 GLN A C 1
ATOM 966 O O . GLN A 1 117 ? 0.323 14.076 8.927 1.00 80.19 117 GLN A O 1
ATOM 971 N N . ALA A 1 118 ? -0.707 12.978 7.270 1.00 88.81 118 ALA A N 1
ATOM 972 C CA . ALA A 1 118 ? -1.725 12.361 8.100 1.00 88.81 118 ALA A CA 1
ATOM 973 C C . ALA A 1 118 ? -1.500 10.845 8.168 1.00 88.81 118 ALA A C 1
ATOM 975 O O . ALA A 1 118 ? -0.663 10.281 7.469 1.00 88.81 118 ALA A O 1
ATOM 976 N N . SER A 1 119 ? -2.211 10.160 9.061 1.00 93.62 119 SER A N 1
ATOM 977 C CA . SER A 1 119 ? -2.089 8.704 9.169 1.00 93.62 119 SER A CA 1
ATOM 978 C C . SER A 1 119 ? -3.078 7.989 8.256 1.00 93.62 119 SER A C 1
ATOM 980 O O . SER A 1 119 ? -4.216 8.417 8.117 1.00 93.62 119 SER A O 1
ATOM 982 N N . ASN A 1 120 ? -2.692 6.858 7.687 1.00 94.50 120 ASN A N 1
ATOM 983 C CA . ASN A 1 120 ? -3.613 5.838 7.206 1.00 94.50 120 ASN A CA 1
ATOM 984 C C . ASN A 1 120 ? -4.159 5.040 8.396 1.00 94.50 120 ASN A C 1
ATOM 986 O O . ASN A 1 120 ? -3.445 4.805 9.375 1.00 94.50 120 ASN A O 1
ATOM 990 N N . LEU A 1 121 ? -5.434 4.661 8.329 1.00 96.12 121 LEU A N 1
ATOM 991 C CA . LEU A 1 121 ? -6.158 4.018 9.424 1.00 96.12 121 LEU A CA 1
ATOM 992 C C . LEU A 1 121 ? -6.465 2.573 9.063 1.00 96.12 121 LEU A C 1
ATOM 994 O O . LEU A 1 121 ? -7.078 2.321 8.030 1.00 96.12 121 LEU A O 1
ATOM 998 N N . LEU A 1 122 ? -6.113 1.645 9.942 1.00 97.25 122 LEU A N 1
ATOM 999 C CA . LEU A 1 122 ? -6.482 0.241 9.829 1.00 97.25 122 LEU A CA 1
ATOM 1000 C C . LEU A 1 122 ? -7.303 -0.157 11.051 1.00 97.25 122 LEU A C 1
ATOM 1002 O O . LEU A 1 122 ? -6.804 -0.118 12.171 1.00 97.25 122 LEU A O 1
ATOM 1006 N N . TYR A 1 123 ? -8.545 -0.558 10.829 1.00 95.94 123 TYR A N 1
ATOM 1007 C CA . TYR A 1 123 ? -9.430 -1.104 11.845 1.00 95.94 123 TYR A CA 1
ATOM 1008 C C . TYR A 1 123 ? -9.455 -2.624 11.706 1.00 95.94 123 TYR A C 1
ATOM 1010 O O . TYR A 1 123 ? -9.781 -3.147 10.637 1.00 95.94 123 TYR A O 1
ATOM 1018 N N . LEU A 1 124 ? -9.129 -3.326 12.787 1.00 93.81 124 LEU A N 1
ATOM 1019 C CA . LEU A 1 124 ? -9.189 -4.781 12.880 1.00 93.81 124 LEU A CA 1
ATOM 1020 C C . LEU A 1 124 ? -10.269 -5.164 13.890 1.00 93.81 124 LEU A C 1
ATOM 1022 O O . LEU A 1 124 ? -10.179 -4.800 15.063 1.00 93.81 124 LEU A O 1
ATOM 1026 N N . TYR A 1 125 ? -11.288 -5.881 13.428 1.00 90.94 125 TYR A N 1
ATOM 1027 C CA . TYR A 1 125 ? -12.417 -6.315 14.243 1.00 90.94 125 TYR A CA 1
ATOM 1028 C C . TYR A 1 125 ? -12.126 -7.717 14.762 1.00 90.94 125 TYR A C 1
ATOM 1030 O O . TYR A 1 125 ? -12.142 -8.681 13.990 1.00 90.94 125 TYR A O 1
ATOM 1038 N N . PHE A 1 126 ? -11.851 -7.824 16.059 1.00 86.81 126 PHE A N 1
ATOM 1039 C CA . PHE A 1 126 ? -11.620 -9.106 16.708 1.00 86.81 126 PHE A CA 1
ATOM 1040 C C . PHE A 1 126 ? -12.940 -9.759 17.098 1.00 86.81 126 PHE A C 1
ATOM 1042 O O . PHE A 1 126 ? -13.819 -9.137 17.699 1.00 86.81 126 PHE A O 1
ATOM 1049 N N . ASN A 1 127 ? -13.053 -11.044 16.800 1.00 79.94 127 ASN A N 1
ATOM 1050 C CA . ASN A 1 127 ? -14.177 -11.857 17.209 1.00 79.94 127 ASN A CA 1
ATOM 1051 C C . ASN A 1 127 ? -14.117 -12.076 18.733 1.00 79.94 127 ASN A C 1
ATOM 1053 O O . ASN A 1 127 ? -13.190 -12.737 19.214 1.00 79.94 127 ASN A O 1
ATOM 1057 N N . PRO A 1 128 ? -15.096 -11.582 19.512 1.00 70.00 128 PRO A N 1
ATOM 1058 C CA . PRO A 1 128 ? -15.084 -11.715 20.971 1.00 70.00 128 PRO A CA 1
ATOM 1059 C C . PRO A 1 128 ? -15.237 -13.175 21.424 1.00 70.00 128 PRO A C 1
ATOM 1061 O O . PRO A 1 128 ? -14.868 -13.538 22.537 1.00 70.00 128 PRO A O 1
ATOM 1064 N N . ARG A 1 129 ? -15.743 -14.053 20.547 1.00 66.19 129 ARG A N 1
ATOM 1065 C CA . ARG A 1 129 ? -15.887 -15.494 20.799 1.00 66.19 129 ARG A CA 1
ATOM 1066 C C . ARG A 1 129 ? -14.659 -16.294 20.368 1.00 66.19 129 ARG A C 1
ATOM 1068 O O . ARG A 1 129 ? -14.657 -17.519 20.521 1.00 66.19 129 ARG A O 1
ATOM 1075 N N . TYR A 1 130 ? -13.627 -15.643 19.827 1.00 66.69 130 TYR A N 1
ATOM 1076 C CA . TYR A 1 130 ? -12.399 -16.316 19.430 1.00 66.69 130 TYR A CA 1
ATOM 1077 C C . TYR A 1 130 ? -11.622 -16.781 20.658 1.00 66.69 130 TYR A C 1
ATOM 1079 O O . TYR A 1 130 ? -11.011 -15.999 21.384 1.00 66.69 130 TYR A O 1
ATOM 1087 N N . LYS A 1 131 ? -11.622 -18.095 20.879 1.00 58.38 131 LYS A N 1
ATOM 1088 C CA . LYS A 1 131 ? -10.756 -18.732 21.868 1.00 58.38 131 LYS A CA 1
ATOM 1089 C C . LYS A 1 131 ? -9.359 -18.827 21.275 1.00 58.38 131 LYS A C 1
ATOM 1091 O O . LYS A 1 131 ? -9.073 -19.754 20.521 1.00 58.38 131 LYS A O 1
ATOM 1096 N N . SER A 1 132 ? -8.500 -17.862 21.588 1.00 54.34 132 SER A N 1
ATOM 1097 C CA . SER A 1 132 ? -7.091 -17.990 21.228 1.00 54.34 132 SER A CA 1
ATOM 1098 C C . SER A 1 132 ? -6.465 -19.126 22.040 1.00 54.34 132 SER A C 1
ATOM 1100 O O . SER A 1 132 ? -6.785 -19.319 23.212 1.00 54.34 132 SER A O 1
ATOM 1102 N N . THR A 1 133 ? -5.527 -19.856 21.443 1.00 51.19 133 THR A N 1
ATOM 1103 C CA . THR A 1 133 ? -4.732 -20.893 22.124 1.00 51.19 133 THR A CA 1
ATOM 1104 C C . THR A 1 133 ? -3.921 -20.335 23.304 1.00 51.19 133 THR A C 1
ATOM 1106 O O . THR A 1 133 ? -3.443 -21.098 24.138 1.00 51.19 133 THR A O 1
ATOM 1109 N N . PHE A 1 134 ? -3.771 -19.007 23.379 1.00 44.28 134 PHE A N 1
ATOM 1110 C CA . PHE A 1 134 ? -3.068 -18.283 24.437 1.00 44.28 134 PHE A CA 1
ATOM 1111 C C . PHE A 1 134 ? -3.973 -17.863 25.606 1.00 44.28 134 PHE A C 1
ATOM 1113 O O . PHE A 1 134 ? -3.461 -17.518 26.669 1.00 44.28 134 PHE A O 1
ATOM 1120 N N . LEU A 1 135 ? -5.299 -17.894 25.442 1.00 47.97 135 LEU A N 1
ATOM 1121 C CA . LEU A 1 135 ? -6.253 -17.590 26.504 1.00 47.97 135 LEU A CA 1
ATOM 1122 C C . LEU A 1 135 ? -6.749 -18.897 27.129 1.00 47.97 135 LEU A C 1
ATOM 1124 O O . LEU A 1 135 ? -7.430 -19.699 26.493 1.00 47.97 135 LEU A O 1
ATOM 1128 N N . SER A 1 136 ? -6.413 -19.113 28.403 1.00 42.66 136 SER A N 1
ATOM 1129 C CA . SER A 1 136 ? -7.004 -20.189 29.205 1.00 42.66 136 SER A CA 1
ATOM 1130 C C . SER A 1 136 ? -8.531 -20.106 29.144 1.00 42.66 136 SER A C 1
ATOM 1132 O O . SER A 1 136 ? -9.082 -19.009 29.249 1.00 42.66 136 SER A O 1
ATOM 1134 N N . SER A 1 137 ? -9.210 -21.252 29.052 1.00 48.06 137 SER A N 1
ATOM 1135 C CA . SER A 1 137 ? -10.666 -21.389 28.868 1.00 48.06 137 SER A CA 1
ATOM 1136 C C . SER A 1 137 ? -11.558 -20.619 29.855 1.00 48.06 137 SER A C 1
ATOM 1138 O O . SER A 1 137 ? -12.755 -20.508 29.607 1.00 48.06 137 SER A O 1
ATOM 1140 N N . GLU A 1 138 ? -10.999 -20.100 30.950 1.00 48.78 138 GLU A N 1
ATOM 1141 C CA . GLU A 1 138 ? -11.702 -19.350 31.998 1.00 48.78 138 GLU A CA 1
ATOM 1142 C C . GLU A 1 138 ? -11.692 -17.819 31.817 1.00 48.78 138 GLU A C 1
ATOM 1144 O O . GLU A 1 138 ? -12.503 -17.139 32.440 1.00 48.78 138 GLU A O 1
ATOM 1149 N N . LYS A 1 139 ? -10.829 -17.248 30.961 1.00 50.72 139 LYS A N 1
ATOM 1150 C CA . LYS A 1 139 ? -10.785 -15.794 30.703 1.00 50.72 139 LYS A CA 1
ATOM 1151 C C . LYS A 1 139 ? -11.306 -15.481 29.303 1.00 50.72 139 LYS A C 1
ATOM 1153 O O . LYS A 1 139 ? -10.615 -15.701 28.315 1.00 50.72 139 LYS A O 1
ATOM 1158 N N . GLN A 1 140 ? -12.531 -14.961 29.232 1.00 54.78 140 GLN A N 1
ATOM 1159 C CA . GLN A 1 140 ? -13.189 -14.571 27.976 1.00 54.78 140 GLN A CA 1
ATOM 1160 C C . GLN A 1 140 ? -12.780 -13.183 27.457 1.00 54.78 140 GLN A C 1
ATOM 1162 O O . GLN A 1 140 ? -13.157 -12.834 26.346 1.00 54.78 140 GLN A O 1
ATOM 1167 N N . SER A 1 141 ? -12.004 -12.396 28.210 1.00 61.19 141 SER A N 1
ATOM 1168 C CA . SER A 1 141 ? -11.602 -11.050 27.792 1.00 61.19 141 SER A CA 1
ATOM 1169 C C . SER A 1 141 ? -10.133 -10.750 28.086 1.00 61.19 141 SER A C 1
ATOM 1171 O O . SER A 1 141 ? -9.568 -11.186 29.091 1.00 61.19 141 SER A O 1
ATOM 1173 N N . PHE A 1 142 ? -9.511 -9.985 27.185 1.00 66.12 142 PHE A N 1
ATOM 1174 C CA . PHE A 1 142 ? -8.165 -9.454 27.379 1.00 66.12 142 PHE A CA 1
ATOM 1175 C C . PHE A 1 142 ? -8.189 -8.304 28.388 1.00 66.12 142 PHE A C 1
ATOM 1177 O O . PHE A 1 142 ? -8.966 -7.353 28.254 1.00 66.12 142 PHE A O 1
ATOM 1184 N N . THR A 1 143 ? -7.279 -8.345 29.353 1.00 75.19 143 THR A N 1
ATOM 1185 C CA . THR A 1 143 ? -6.981 -7.219 30.239 1.00 75.19 143 THR A CA 1
ATOM 1186 C C . THR A 1 143 ? -6.442 -6.024 29.445 1.00 75.19 143 THR A C 1
ATOM 1188 O O . THR A 1 143 ? -5.890 -6.164 28.353 1.00 75.19 143 THR A O 1
ATOM 1191 N N . THR A 1 144 ? -6.528 -4.818 30.011 1.00 78.69 144 THR A N 1
ATOM 1192 C CA . THR A 1 144 ? -5.997 -3.592 29.386 1.00 78.69 144 THR A CA 1
ATOM 1193 C C . THR A 1 144 ? -4.504 -3.693 29.047 1.00 78.69 144 THR A C 1
ATOM 1195 O O . THR A 1 144 ? -4.058 -3.157 28.029 1.00 78.69 144 THR A O 1
ATOM 1198 N N . SER A 1 145 ? -3.726 -4.395 29.880 1.00 82.38 145 SER A N 1
ATOM 1199 C CA . SER A 1 145 ? -2.293 -4.613 29.650 1.00 82.38 145 SER A CA 1
ATOM 1200 C C . SER A 1 145 ? -2.049 -5.544 28.459 1.00 82.38 145 SER A C 1
ATOM 1202 O O . SER A 1 145 ? -1.262 -5.202 27.579 1.00 82.38 145 SER A O 1
ATOM 1204 N N . GLU A 1 146 ? -2.790 -6.652 28.365 1.00 82.75 146 GLU A N 1
ATOM 1205 C CA . GLU A 1 146 ? -2.724 -7.579 27.225 1.00 82.75 146 GLU A CA 1
ATOM 1206 C C . GLU A 1 146 ? -3.158 -6.899 25.923 1.00 82.75 146 GLU A C 1
ATOM 1208 O O . GLU A 1 146 ? -2.457 -7.003 24.919 1.00 82.75 146 GLU A O 1
ATOM 1213 N N . LYS A 1 147 ? -4.252 -6.124 25.947 1.00 85.38 147 LYS A N 1
ATOM 1214 C CA . LYS A 1 147 ? -4.713 -5.324 24.799 1.00 85.38 147 LYS A CA 1
ATOM 1215 C C . LYS A 1 147 ? -3.654 -4.319 24.341 1.00 85.38 147 LYS A C 1
ATOM 1217 O O . LYS A 1 147 ? -3.440 -4.140 23.143 1.00 85.38 147 LYS A O 1
ATOM 1222 N N . SER A 1 148 ? -2.970 -3.669 25.280 1.00 88.25 148 SER A N 1
ATOM 1223 C CA . SER A 1 148 ? -1.906 -2.711 24.960 1.00 88.25 148 SER A CA 1
ATOM 1224 C C . SER A 1 148 ? -0.683 -3.399 24.353 1.00 88.25 148 SER A C 1
ATOM 1226 O O . SER A 1 148 ? -0.174 -2.939 23.334 1.00 88.25 148 SER A O 1
ATOM 1228 N N . LEU A 1 149 ? -0.241 -4.519 24.934 1.00 89.06 149 LEU A N 1
ATOM 1229 C CA . LEU A 1 149 ? 0.884 -5.299 24.418 1.00 89.06 149 LEU A CA 1
ATOM 1230 C C . LEU A 1 149 ? 0.579 -5.869 23.026 1.00 89.06 149 LEU A C 1
ATOM 1232 O O . LEU A 1 149 ? 1.394 -5.747 22.115 1.00 89.06 149 LEU A O 1
ATOM 1236 N N . MET A 1 150 ? -0.615 -6.437 22.844 1.00 89.06 150 MET A N 1
ATOM 1237 C CA . MET A 1 150 ? -1.084 -6.945 21.558 1.00 89.06 150 MET A CA 1
ATOM 1238 C C . MET A 1 150 ? -1.092 -5.839 20.501 1.00 89.06 150 MET A C 1
ATOM 1240 O O . MET A 1 150 ? -0.526 -6.021 19.426 1.00 89.06 150 MET A O 1
ATOM 1244 N N . ALA A 1 151 ? -1.666 -4.675 20.818 1.00 92.75 151 ALA A N 1
ATOM 1245 C CA . ALA A 1 151 ? -1.693 -3.543 19.901 1.00 92.75 151 ALA A CA 1
ATOM 1246 C C . ALA A 1 151 ? -0.284 -3.084 19.500 1.00 92.75 151 ALA A C 1
ATOM 1248 O O . ALA A 1 151 ? -0.046 -2.831 18.323 1.00 92.75 151 ALA A O 1
ATOM 1249 N N . GLN A 1 152 ? 0.664 -3.036 20.441 1.00 94.62 152 GLN A N 1
ATOM 1250 C CA . GLN A 1 152 ? 2.058 -2.685 20.152 1.00 94.62 152 GLN A CA 1
ATOM 1251 C C . GLN A 1 152 ? 2.743 -3.703 19.236 1.00 94.62 152 GLN A C 1
ATOM 1253 O O . GLN A 1 152 ? 3.418 -3.313 18.284 1.00 94.62 152 GLN A O 1
ATOM 1258 N N . ILE A 1 153 ? 2.570 -4.999 19.508 1.00 94.31 153 ILE A N 1
ATOM 1259 C CA . ILE A 1 153 ? 3.160 -6.074 18.699 1.00 94.31 153 ILE A CA 1
ATOM 1260 C C . ILE A 1 153 ? 2.587 -6.037 17.281 1.00 94.31 153 ILE A C 1
ATOM 1262 O O . ILE A 1 153 ? 3.350 -6.022 16.314 1.00 94.31 153 ILE A O 1
ATOM 1266 N N . ILE A 1 154 ? 1.259 -5.969 17.151 1.00 95.06 154 ILE A N 1
ATOM 1267 C CA . ILE A 1 154 ? 0.583 -5.909 15.852 1.00 95.06 154 ILE A CA 1
ATOM 1268 C C . ILE A 1 154 ? 1.008 -4.649 15.097 1.00 95.06 154 ILE A C 1
ATOM 1270 O O . ILE A 1 154 ? 1.433 -4.749 13.948 1.00 95.06 154 ILE A O 1
ATOM 1274 N N . HIS A 1 155 ? 0.957 -3.476 15.738 1.00 96.50 155 HIS A N 1
ATOM 1275 C CA . HIS A 1 155 ? 1.352 -2.212 15.113 1.00 96.50 155 HIS A CA 1
ATOM 1276 C C . HIS A 1 155 ? 2.785 -2.269 14.591 1.00 96.50 155 HIS A C 1
ATOM 1278 O O . HIS A 1 155 ? 3.031 -1.896 13.445 1.00 96.50 155 HIS A O 1
ATOM 1284 N N . ARG A 1 156 ? 3.724 -2.791 15.387 1.00 95.50 156 ARG A N 1
ATOM 1285 C CA . ARG A 1 156 ? 5.129 -2.899 14.990 1.00 95.50 156 ARG A CA 1
ATOM 1286 C C . ARG A 1 156 ? 5.322 -3.861 13.822 1.00 95.50 156 ARG A C 1
ATOM 1288 O O . ARG A 1 156 ? 5.990 -3.492 12.862 1.00 95.50 156 ARG A O 1
ATOM 1295 N N . ASN A 1 157 ? 4.719 -5.048 13.875 1.00 95.12 157 ASN A N 1
ATOM 1296 C CA . ASN A 1 157 ? 4.815 -6.040 12.801 1.00 95.12 157 ASN A CA 1
ATOM 1297 C C . ASN A 1 157 ? 4.246 -5.499 11.484 1.00 95.12 157 ASN A C 1
ATOM 1299 O O . ASN A 1 157 ? 4.910 -5.553 10.449 1.00 95.12 157 ASN A O 1
ATOM 1303 N N . LEU A 1 158 ? 3.050 -4.914 11.539 1.00 96.38 158 LEU A N 1
ATOM 1304 C CA . LEU A 1 158 ? 2.393 -4.325 10.377 1.00 96.38 158 LEU A CA 1
ATOM 1305 C C . LEU A 1 158 ? 3.146 -3.097 9.848 1.00 96.38 158 LEU A C 1
ATOM 1307 O O . LEU A 1 158 ? 3.263 -2.934 8.638 1.00 96.38 158 LEU A O 1
ATOM 1311 N N . SER A 1 159 ? 3.737 -2.279 10.723 1.00 95.56 159 SER A N 1
ATOM 1312 C CA . SER A 1 159 ? 4.590 -1.154 10.312 1.00 95.56 159 SER A CA 1
ATOM 1313 C C . SER A 1 159 ? 5.851 -1.634 9.593 1.00 95.56 159 SER A C 1
ATOM 1315 O O . SER A 1 159 ? 6.235 -1.071 8.570 1.00 95.56 159 SER A O 1
ATOM 1317 N N . THR A 1 160 ? 6.501 -2.687 10.101 1.00 95.38 160 THR A N 1
ATOM 1318 C CA . THR A 1 160 ? 7.668 -3.294 9.448 1.00 95.38 160 THR A CA 1
ATOM 1319 C C . THR A 1 160 ? 7.303 -3.847 8.075 1.00 95.38 160 THR A C 1
ATOM 1321 O O . THR A 1 160 ? 8.026 -3.591 7.114 1.00 95.38 160 THR A O 1
ATOM 1324 N N . PHE A 1 161 ? 6.172 -4.545 7.966 1.00 94.50 161 PHE A N 1
ATOM 1325 C CA . PHE A 1 161 ? 5.673 -5.059 6.694 1.00 94.50 161 PHE A CA 1
ATOM 1326 C C . PHE A 1 161 ? 5.347 -3.937 5.696 1.00 94.50 161 PHE A C 1
ATOM 1328 O O . PHE A 1 161 ? 5.779 -3.992 4.547 1.00 94.50 161 PHE A O 1
ATOM 1335 N N . LEU A 1 162 ? 4.665 -2.878 6.142 1.00 93.75 162 LEU A N 1
ATOM 1336 C CA . LEU A 1 162 ? 4.352 -1.718 5.307 1.00 93.75 162 LEU A CA 1
ATOM 1337 C C . LEU A 1 162 ? 5.626 -1.047 4.774 1.00 93.75 162 LEU A C 1
ATOM 1339 O O . LEU A 1 162 ? 5.735 -0.786 3.577 1.00 93.75 162 LEU A O 1
ATOM 1343 N N . ASN A 1 163 ? 6.613 -0.816 5.644 1.00 93.38 163 ASN A N 1
ATOM 1344 C CA . ASN A 1 163 ? 7.899 -0.243 5.247 1.00 93.38 163 ASN A CA 1
ATOM 1345 C C . ASN A 1 163 ? 8.637 -1.137 4.248 1.00 93.38 163 ASN A C 1
ATOM 1347 O O . ASN A 1 163 ? 9.261 -0.632 3.315 1.00 93.38 163 ASN A O 1
ATOM 1351 N N . TRP A 1 164 ? 8.563 -2.457 4.431 1.00 92.69 164 TRP A N 1
ATOM 1352 C CA . TRP A 1 164 ? 9.132 -3.409 3.488 1.00 92.69 164 TRP A CA 1
ATOM 1353 C C . TRP A 1 164 ? 8.486 -3.263 2.104 1.00 92.69 164 TRP A C 1
ATOM 1355 O O . TRP A 1 164 ? 9.220 -2.997 1.157 1.00 92.69 164 TRP A O 1
ATOM 1365 N N . ILE A 1 165 ? 7.150 -3.281 1.994 1.00 91.44 165 ILE A N 1
ATOM 1366 C CA . ILE A 1 165 ? 6.438 -3.097 0.710 1.00 91.44 165 ILE A CA 1
ATOM 1367 C C . ILE A 1 165 ? 6.785 -1.757 0.051 1.00 91.44 165 ILE A C 1
ATOM 1369 O O . ILE A 1 165 ? 7.023 -1.694 -1.155 1.00 91.44 165 ILE A O 1
ATOM 1373 N N . ILE A 1 166 ? 6.819 -0.666 0.822 1.00 90.12 166 ILE A N 1
ATOM 1374 C CA . ILE A 1 166 ? 7.137 0.668 0.291 1.00 90.12 166 ILE A CA 1
ATOM 1375 C C . ILE A 1 166 ? 8.556 0.696 -0.290 1.00 90.12 166 ILE A C 1
ATOM 1377 O O . ILE A 1 166 ? 8.771 1.225 -1.383 1.00 90.12 166 ILE A O 1
ATOM 1381 N N . ASN A 1 167 ? 9.526 0.114 0.416 1.00 90.88 167 ASN A N 1
ATOM 1382 C CA . ASN A 1 167 ? 10.910 0.041 -0.051 1.00 90.88 167 ASN A CA 1
ATOM 1383 C C . ASN A 1 167 ? 11.061 -0.884 -1.260 1.00 90.88 167 ASN A C 1
ATOM 1385 O O . ASN A 1 167 ? 11.819 -0.578 -2.181 1.00 90.88 167 ASN A O 1
ATOM 1389 N N . GLU A 1 168 ? 10.326 -1.991 -1.275 1.00 89.88 168 GLU A N 1
ATOM 1390 C CA . GLU A 1 168 ? 10.281 -2.937 -2.384 1.00 89.88 168 GLU A CA 1
ATOM 1391 C C . GLU A 1 168 ? 9.738 -2.228 -3.648 1.00 89.88 168 GLU A C 1
ATOM 1393 O O . GLU A 1 168 ? 10.377 -2.261 -4.702 1.00 89.88 168 GLU A O 1
ATOM 1398 N N . LYS A 1 169 ? 8.655 -1.445 -3.517 1.00 87.94 169 LYS A N 1
ATOM 1399 C CA . LYS A 1 169 ? 8.108 -0.602 -4.596 1.00 87.94 169 LYS A CA 1
ATOM 1400 C C . LYS A 1 169 ? 9.102 0.456 -5.087 1.00 87.94 169 LYS A C 1
ATOM 1402 O O . LYS A 1 169 ? 9.324 0.555 -6.291 1.00 87.94 169 LYS A O 1
ATOM 1407 N N . LYS A 1 170 ? 9.747 1.206 -4.183 1.00 89.44 170 LYS A N 1
ATOM 1408 C CA . LYS A 1 170 ? 10.793 2.189 -4.547 1.00 89.44 170 LYS A CA 1
ATOM 1409 C C . LYS A 1 170 ? 11.957 1.527 -5.297 1.00 89.44 170 LYS A C 1
ATOM 1411 O O . LYS A 1 170 ? 12.457 2.078 -6.276 1.00 89.44 170 LYS A O 1
ATOM 1416 N N . SER A 1 171 ? 12.374 0.337 -4.865 1.00 90.06 171 SER A N 1
ATOM 1417 C CA . SER A 1 171 ? 13.455 -0.419 -5.513 1.00 90.06 171 SER A CA 1
ATOM 1418 C C . SER A 1 171 ? 13.061 -0.852 -6.926 1.00 90.06 171 SER A C 1
ATOM 1420 O O . SER A 1 171 ? 13.857 -0.740 -7.859 1.00 90.06 171 SER A O 1
ATOM 1422 N N . PHE A 1 172 ? 11.812 -1.286 -7.106 1.00 88.88 172 PHE A N 1
ATOM 1423 C CA . PHE A 1 172 ? 11.273 -1.620 -8.419 1.00 88.88 172 PHE A CA 1
ATOM 1424 C C . PHE A 1 172 ? 11.214 -0.398 -9.349 1.00 88.88 172 PHE A C 1
ATOM 1426 O O . PHE A 1 172 ? 11.655 -0.477 -10.494 1.00 88.88 172 PHE A O 1
ATOM 1433 N N . GLU A 1 173 ? 10.751 0.756 -8.863 1.00 89.56 173 GLU A N 1
ATOM 1434 C CA . GLU A 1 173 ? 10.723 2.007 -9.638 1.00 89.56 173 GLU A CA 1
ATOM 1435 C C . GLU A 1 173 ? 12.127 2.420 -10.119 1.00 89.56 173 GLU A C 1
ATOM 1437 O O . GLU A 1 173 ? 12.314 2.783 -11.285 1.00 89.56 173 GLU A O 1
ATOM 1442 N N . GLN A 1 174 ? 13.140 2.295 -9.255 1.00 91.19 174 GLN A N 1
ATOM 1443 C CA . GLN A 1 174 ? 14.540 2.534 -9.620 1.00 91.19 174 GLN A CA 1
ATOM 1444 C C . GLN A 1 174 ? 15.039 1.546 -10.678 1.00 91.19 174 GLN A C 1
ATOM 1446 O O . GLN A 1 174 ? 15.699 1.952 -11.638 1.00 91.19 174 GLN A O 1
ATOM 1451 N N . PHE A 1 175 ? 14.703 0.263 -10.537 1.00 91.50 175 PHE A N 1
ATOM 1452 C CA . PHE A 1 175 ? 15.059 -0.769 -11.507 1.00 91.50 175 PHE A CA 1
ATOM 1453 C C . PHE A 1 175 ? 14.451 -0.495 -12.891 1.00 91.50 175 PHE A C 1
ATOM 1455 O O . PHE A 1 175 ? 15.155 -0.576 -13.904 1.00 91.50 175 PHE A O 1
ATOM 1462 N N . VAL A 1 176 ? 13.171 -0.110 -12.949 1.00 90.75 176 VAL A N 1
ATOM 1463 C CA . VAL A 1 176 ? 12.497 0.259 -14.205 1.00 90.75 176 VAL A CA 1
ATOM 1464 C C . VAL A 1 176 ? 13.181 1.464 -14.850 1.00 90.75 176 VAL A C 1
ATOM 1466 O O . VAL A 1 176 ? 13.528 1.403 -16.031 1.00 90.75 176 VAL A O 1
ATOM 1469 N N . SER A 1 177 ? 13.444 2.524 -14.080 1.00 93.31 177 SER A N 1
ATOM 1470 C CA . SER A 1 177 ? 14.142 3.723 -14.567 1.00 93.31 177 SER A CA 1
ATOM 1471 C C . SER A 1 177 ? 15.536 3.397 -15.121 1.00 93.31 177 SER A C 1
ATOM 1473 O O . SER A 1 177 ? 15.893 3.810 -16.228 1.00 93.31 177 SER A O 1
ATOM 1475 N N . HIS A 1 178 ? 16.311 2.573 -14.408 1.00 93.69 178 HIS A N 1
ATOM 1476 C CA . HIS A 1 178 ? 17.637 2.154 -14.857 1.00 93.69 178 HIS A CA 1
ATOM 1477 C C . HIS A 1 178 ? 17.578 1.346 -16.160 1.00 93.69 178 HIS A C 1
ATOM 1479 O O . HIS A 1 178 ? 18.360 1.586 -17.081 1.00 93.69 178 HIS A O 1
A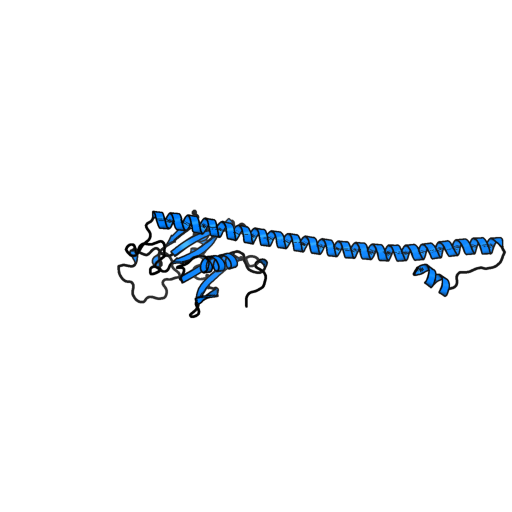TOM 1485 N N . THR A 1 179 ? 16.614 0.431 -16.268 1.00 94.12 179 THR A N 1
ATOM 1486 C CA . THR A 1 179 ? 16.412 -0.391 -17.468 1.00 94.12 179 THR A CA 1
ATOM 1487 C C . THR A 1 179 ? 16.033 0.468 -18.675 1.00 94.12 179 THR A C 1
ATOM 1489 O O . THR A 1 179 ? 16.585 0.287 -19.761 1.00 94.12 179 THR A O 1
ATOM 1492 N N . GLN A 1 180 ? 15.155 1.458 -18.492 1.00 93.69 180 GLN A N 1
ATOM 1493 C CA . GLN A 1 180 ? 14.785 2.414 -19.543 1.00 93.69 180 GLN A CA 1
ATOM 1494 C C . GLN A 1 180 ? 15.981 3.262 -19.996 1.00 93.69 180 GLN A C 1
ATOM 1496 O O . GLN A 1 180 ? 16.196 3.458 -21.197 1.00 93.69 180 GLN A O 1
ATOM 1501 N N . HIS A 1 181 ? 16.798 3.728 -19.049 1.00 94.81 181 HIS A N 1
ATOM 1502 C CA . HIS A 1 181 ? 18.019 4.467 -19.357 1.00 94.81 181 HIS A CA 1
ATOM 1503 C C . HIS A 1 181 ? 19.026 3.605 -20.138 1.00 94.81 181 HIS A C 1
ATOM 1505 O O . HIS A 1 181 ? 19.589 4.061 -21.136 1.00 94.81 181 HIS A O 1
ATOM 1511 N N . LEU A 1 182 ? 19.227 2.344 -19.738 1.00 94.19 182 LEU A N 1
ATOM 1512 C CA . LEU A 1 182 ? 20.088 1.401 -20.458 1.00 94.19 182 LEU A CA 1
ATOM 1513 C C . LEU A 1 182 ? 19.585 1.124 -21.876 1.00 94.19 182 LEU A C 1
ATOM 1515 O O . LEU A 1 182 ? 20.384 1.166 -22.809 1.00 94.19 182 LEU A O 1
ATOM 1519 N N . ALA A 1 183 ? 18.281 0.904 -22.054 1.00 93.62 183 ALA A N 1
ATOM 1520 C CA . ALA A 1 183 ? 17.683 0.704 -23.373 1.00 93.62 183 ALA A CA 1
ATOM 1521 C C . ALA A 1 183 ? 17.908 1.922 -24.285 1.00 93.62 183 ALA A C 1
ATOM 1523 O O . ALA A 1 183 ? 18.319 1.777 -25.436 1.00 93.62 183 ALA A O 1
ATOM 1524 N N . THR A 1 184 ? 17.734 3.131 -23.745 1.00 95.00 184 THR A N 1
ATOM 1525 C CA . THR A 1 184 ? 17.993 4.386 -24.470 1.00 95.00 184 THR A CA 1
ATOM 1526 C C . THR A 1 184 ? 19.467 4.517 -24.855 1.00 95.00 184 THR A C 1
ATOM 1528 O O . THR A 1 184 ? 19.795 4.835 -25.998 1.00 95.00 184 THR A O 1
ATOM 1531 N N . ARG A 1 185 ? 20.386 4.228 -23.924 1.00 94.75 185 ARG A N 1
ATOM 1532 C CA . ARG A 1 185 ? 21.829 4.254 -24.194 1.00 94.75 185 ARG A CA 1
ATOM 1533 C C . ARG A 1 185 ? 22.218 3.238 -25.263 1.00 94.75 185 ARG A C 1
ATOM 1535 O O . ARG A 1 185 ? 22.988 3.578 -26.155 1.00 94.75 185 ARG A O 1
ATOM 1542 N N . PHE A 1 186 ? 21.679 2.025 -25.191 1.00 94.38 186 PHE A N 1
ATOM 1543 C CA . PHE A 1 186 ? 21.922 0.980 -26.178 1.00 94.38 186 PHE A CA 1
ATOM 1544 C C . PHE A 1 186 ? 21.470 1.415 -27.576 1.00 94.38 186 PHE A C 1
ATOM 1546 O O . PHE A 1 186 ? 22.230 1.288 -28.532 1.00 94.38 186 PHE A O 1
ATOM 1553 N N . GLN A 1 187 ? 20.284 2.019 -27.687 1.00 93.31 187 GLN A N 1
ATOM 1554 C CA . GLN A 1 187 ? 19.778 2.542 -28.956 1.00 93.31 187 GLN A CA 1
ATOM 1555 C C . GLN A 1 187 ? 20.663 3.668 -29.520 1.00 93.31 187 GLN A C 1
ATOM 1557 O O . GLN A 1 187 ? 20.925 3.715 -30.725 1.00 93.31 187 GLN A O 1
ATOM 1562 N N . ASN A 1 188 ? 21.169 4.546 -28.652 1.00 94.88 188 ASN A N 1
ATOM 1563 C CA . ASN A 1 188 ? 22.080 5.621 -29.043 1.00 94.88 188 ASN A CA 1
ATOM 1564 C C . ASN A 1 188 ? 23.433 5.081 -29.522 1.00 94.88 188 ASN A C 1
ATOM 1566 O O . ASN A 1 188 ? 23.931 5.527 -30.553 1.00 94.88 188 ASN A O 1
ATOM 1570 N N . GLU A 1 189 ? 24.027 4.122 -28.807 1.00 93.81 189 GLU A N 1
ATOM 1571 C CA . GLU A 1 189 ? 25.286 3.493 -29.225 1.00 93.81 189 GLU A CA 1
ATOM 1572 C C . GLU A 1 189 ? 25.120 2.718 -30.533 1.00 93.81 189 GLU A C 1
ATOM 1574 O O . GLU A 1 189 ? 25.939 2.875 -31.434 1.00 93.81 189 GLU A O 1
ATOM 1579 N N . LYS A 1 190 ? 24.013 1.988 -30.709 1.00 94.31 190 LYS A N 1
ATOM 1580 C CA . LYS A 1 190 ? 23.690 1.337 -31.984 1.00 94.31 190 LYS A CA 1
ATOM 1581 C C . LYS A 1 190 ? 23.644 2.345 -33.138 1.00 94.31 190 LYS A C 1
ATOM 1583 O O . LYS A 1 190 ? 24.293 2.144 -34.158 1.00 94.31 190 LYS A O 1
ATOM 1588 N N . SER A 1 191 ? 22.957 3.470 -32.942 1.00 94.12 191 SER A N 1
ATOM 1589 C CA . SER A 1 191 ? 22.869 4.541 -33.947 1.00 94.12 191 SER A CA 1
ATOM 1590 C C . SER A 1 191 ? 24.238 5.160 -34.271 1.00 94.12 191 SER A C 1
ATOM 1592 O O . SER A 1 191 ? 24.508 5.512 -35.419 1.00 94.12 191 SER A O 1
ATOM 1594 N N . LYS A 1 192 ? 25.125 5.295 -33.274 1.00 94.06 192 LYS A N 1
ATOM 1595 C CA . LYS A 1 192 ? 26.500 5.779 -33.483 1.00 94.06 192 LYS A CA 1
ATOM 1596 C C . LYS A 1 192 ? 27.338 4.791 -34.285 1.00 94.06 192 LYS A C 1
ATOM 1598 O O . LYS A 1 192 ? 28.075 5.237 -35.159 1.00 94.06 192 LYS A O 1
ATOM 1603 N N . VAL A 1 193 ? 27.227 3.494 -33.996 1.00 93.50 193 VAL A N 1
ATOM 1604 C CA . VAL A 1 193 ? 27.924 2.436 -34.743 1.00 93.50 193 VAL A CA 1
ATOM 1605 C C . VAL A 1 193 ? 27.481 2.456 -36.204 1.00 93.50 193 VAL A C 1
ATOM 1607 O O . VAL A 1 193 ? 28.327 2.596 -37.079 1.00 93.50 193 VAL A O 1
ATOM 1610 N N . GLU A 1 194 ? 26.172 2.482 -36.469 1.00 91.94 194 GLU A N 1
ATOM 1611 C CA . GLU A 1 194 ? 25.632 2.569 -37.835 1.00 91.94 194 GLU A CA 1
ATOM 1612 C C . GLU A 1 194 ? 26.115 3.829 -38.583 1.00 91.94 194 GLU A C 1
ATOM 1614 O O . GLU A 1 194 ? 26.379 3.802 -39.787 1.00 91.94 194 GLU A O 1
ATOM 1619 N N . LEU A 1 195 ? 26.238 4.966 -37.887 1.00 92.12 195 LEU A N 1
ATOM 1620 C CA . LEU A 1 195 ? 26.774 6.197 -38.473 1.00 92.12 195 LEU A CA 1
ATOM 1621 C C . LEU A 1 195 ? 28.279 6.094 -38.751 1.00 92.12 195 LEU A C 1
ATOM 1623 O O . LEU A 1 195 ? 28.746 6.596 -39.775 1.00 92.12 195 LEU A O 1
ATOM 1627 N N . PHE A 1 196 ? 29.037 5.489 -37.837 1.00 91.00 196 PHE A N 1
ATOM 1628 C CA . PHE A 1 196 ? 30.473 5.291 -37.985 1.00 91.00 196 PHE A CA 1
ATOM 1629 C C . PHE A 1 196 ? 30.782 4.356 -39.155 1.00 91.00 196 PHE A C 1
ATOM 1631 O O . PHE A 1 196 ? 31.607 4.716 -39.988 1.00 91.00 196 PHE A O 1
ATOM 1638 N N . GLU A 1 197 ? 30.065 3.238 -39.281 1.00 88.75 197 GLU A N 1
ATOM 1639 C CA . GLU A 1 197 ? 30.173 2.305 -40.412 1.00 88.75 197 GLU A CA 1
ATOM 1640 C C . GLU A 1 197 ? 29.924 3.017 -41.748 1.00 88.75 197 GLU A C 1
ATOM 1642 O O . GLU A 1 197 ? 30.755 2.957 -42.654 1.00 88.75 197 GLU A O 1
ATOM 1647 N N . LYS A 1 198 ? 28.847 3.811 -41.846 1.00 88.56 198 LYS A N 1
ATOM 1648 C CA . LYS A 1 198 ? 28.555 4.605 -43.054 1.00 88.56 198 LYS A CA 1
ATOM 1649 C C . LYS A 1 198 ? 29.665 5.599 -43.398 1.00 88.56 198 LYS A C 1
ATOM 1651 O O . LYS A 1 198 ? 29.986 5.774 -44.573 1.00 88.56 198 LYS A O 1
ATOM 1656 N N . ARG A 1 199 ? 30.227 6.276 -42.391 1.00 90.94 199 ARG A N 1
ATOM 1657 C CA . ARG A 1 199 ? 31.324 7.238 -42.583 1.00 90.94 199 ARG A CA 1
ATOM 1658 C C . ARG A 1 199 ? 32.614 6.542 -42.994 1.00 90.94 199 ARG A C 1
ATOM 1660 O O . ARG A 1 199 ? 33.263 7.017 -43.914 1.00 90.94 199 ARG A O 1
ATOM 1667 N N . ALA A 1 200 ? 32.952 5.421 -42.362 1.00 90.12 200 ALA A N 1
ATOM 1668 C CA . ALA A 1 200 ? 34.127 4.631 -42.703 1.00 90.12 200 ALA A CA 1
ATOM 1669 C C . ALA A 1 200 ? 34.056 4.135 -44.155 1.00 90.12 200 ALA A C 1
ATOM 1671 O O . ALA A 1 200 ? 34.996 4.360 -44.916 1.00 90.12 200 ALA A O 1
ATOM 1672 N N . GLY A 1 201 ? 32.916 3.570 -44.570 1.00 89.56 201 GLY A N 1
ATOM 1673 C CA . GLY A 1 201 ? 32.691 3.158 -45.957 1.00 89.56 201 GLY A CA 1
ATOM 1674 C C . GLY A 1 201 ? 32.835 4.318 -46.947 1.00 89.56 201 GLY A C 1
ATOM 1675 O O . GLY A 1 201 ? 33.451 4.166 -47.999 1.00 89.56 201 GLY A O 1
ATOM 1676 N N . GLN A 1 202 ? 32.337 5.509 -46.600 1.00 90.31 202 GLN A N 1
ATOM 1677 C CA . GLN A 1 202 ? 32.512 6.700 -47.433 1.00 90.31 202 GLN A CA 1
ATOM 1678 C C . GLN A 1 202 ? 33.977 7.161 -47.515 1.00 90.31 202 GLN A C 1
ATOM 1680 O O . GLN A 1 202 ? 34.461 7.426 -48.613 1.00 90.31 202 GLN A O 1
ATOM 1685 N N . SER A 1 203 ? 34.703 7.203 -46.396 1.00 91.69 203 SER A N 1
ATOM 1686 C CA . SER A 1 203 ? 36.125 7.565 -46.390 1.00 91.69 203 SER A CA 1
ATOM 1687 C C . SER A 1 203 ? 36.987 6.578 -47.184 1.00 91.69 203 SER A C 1
ATOM 1689 O O . SER A 1 203 ? 37.938 6.993 -47.839 1.00 91.69 203 SER A O 1
ATOM 1691 N N . LEU A 1 204 ? 36.647 5.283 -47.189 1.00 91.50 204 LEU A N 1
ATOM 1692 C CA . LEU A 1 204 ? 37.326 4.287 -48.026 1.00 91.50 204 LEU A CA 1
ATOM 1693 C C . LEU A 1 204 ? 37.090 4.524 -49.523 1.00 91.50 204 LEU A C 1
ATOM 1695 O O . LEU A 1 204 ? 38.015 4.359 -50.321 1.00 91.50 204 LEU A O 1
ATOM 1699 N N . VAL A 1 205 ? 35.877 4.929 -49.913 1.00 91.25 205 VAL A N 1
ATOM 1700 C CA . VAL A 1 205 ? 35.570 5.319 -51.300 1.00 91.25 205 VAL A CA 1
ATOM 1701 C C . VAL A 1 205 ? 36.376 6.554 -51.705 1.00 91.25 205 VAL A C 1
ATOM 1703 O O . VAL A 1 205 ? 36.976 6.560 -52.778 1.00 91.25 205 VAL A O 1
ATOM 1706 N N . GLU A 1 206 ? 36.425 7.579 -50.852 1.00 90.44 206 GLU A N 1
ATOM 1707 C CA . GLU A 1 206 ? 37.203 8.804 -51.086 1.00 90.44 206 GLU A CA 1
ATOM 1708 C C . GLU A 1 206 ? 38.696 8.484 -51.257 1.00 90.44 206 GLU A C 1
ATOM 1710 O O . GLU A 1 206 ? 39.276 8.808 -52.291 1.00 90.44 206 GLU A O 1
ATOM 1715 N N . PHE A 1 207 ? 39.278 7.716 -50.333 1.00 91.50 207 PHE A N 1
ATOM 1716 C CA . PHE A 1 207 ? 40.675 7.281 -50.413 1.00 91.50 207 PHE A CA 1
ATOM 1717 C C . PHE A 1 207 ? 40.976 6.453 -51.674 1.00 91.50 207 PHE A C 1
ATOM 1719 O O . PHE A 1 207 ? 42.016 6.621 -52.310 1.00 91.50 207 PHE A O 1
ATOM 1726 N N . SER A 1 208 ? 40.053 5.574 -52.076 1.00 90.75 208 SER A N 1
ATOM 1727 C CA . SER A 1 208 ? 40.199 4.785 -53.306 1.00 90.75 208 SER A CA 1
ATOM 1728 C C . SER A 1 208 ? 40.204 5.673 -54.552 1.00 90.75 208 SER A C 1
ATOM 1730 O O . SER A 1 208 ? 40.981 5.434 -55.476 1.00 90.75 208 SER A O 1
ATOM 1732 N N . ASN A 1 209 ? 39.359 6.706 -54.582 1.00 90.00 209 ASN A N 1
ATOM 1733 C CA . ASN A 1 209 ? 39.341 7.679 -55.672 1.00 90.00 209 ASN A CA 1
ATOM 1734 C C . ASN A 1 209 ? 40.635 8.499 -55.724 1.00 90.00 209 ASN A C 1
ATOM 1736 O O . ASN A 1 209 ? 41.159 8.701 -56.818 1.00 90.00 209 ASN A O 1
ATOM 1740 N N . ASP A 1 210 ? 41.182 8.904 -54.577 1.00 91.06 210 ASP A N 1
ATOM 1741 C CA . ASP A 1 210 ? 42.453 9.634 -54.510 1.00 91.06 210 ASP A CA 1
ATOM 1742 C C . ASP A 1 210 ? 43.615 8.804 -55.084 1.00 91.06 210 ASP A C 1
ATOM 1744 O O . ASP A 1 210 ? 44.365 9.293 -55.931 1.00 91.06 210 ASP A O 1
ATOM 1748 N N . ILE A 1 211 ? 43.707 7.515 -54.726 1.00 90.38 211 ILE A N 1
ATOM 1749 C CA . ILE A 1 211 ? 44.704 6.591 -55.300 1.00 90.38 211 ILE A CA 1
ATOM 1750 C C . ILE A 1 211 ? 44.525 6.458 -56.819 1.00 90.38 211 ILE A C 1
ATOM 1752 O O . ILE A 1 211 ? 45.499 6.484 -57.575 1.00 90.38 211 ILE A O 1
ATOM 1756 N N . LEU A 1 212 ? 43.286 6.294 -57.293 1.00 89.50 212 LEU A N 1
ATOM 1757 C CA . LEU A 1 212 ? 43.011 6.155 -58.726 1.00 89.50 212 LEU A CA 1
ATOM 1758 C C . LEU A 1 212 ? 43.367 7.424 -59.506 1.00 89.50 212 LEU A C 1
ATOM 1760 O O . LEU A 1 212 ? 43.878 7.321 -60.623 1.00 89.50 212 LEU A O 1
ATOM 1764 N N . LEU A 1 213 ? 43.140 8.603 -58.924 1.00 89.69 213 LEU A N 1
ATOM 1765 C CA . LEU A 1 213 ? 43.556 9.881 -59.496 1.00 89.69 213 LEU A CA 1
ATOM 1766 C C . LEU A 1 213 ? 45.080 9.968 -59.603 1.00 89.69 213 LEU A C 1
ATOM 1768 O O . LEU A 1 213 ? 45.593 10.329 -60.666 1.00 89.69 213 LEU A O 1
ATOM 1772 N N . GLU A 1 214 ? 45.812 9.588 -58.556 1.00 89.12 214 GLU A N 1
ATOM 1773 C CA . GLU A 1 214 ? 47.278 9.564 -58.564 1.00 89.12 214 GLU A CA 1
ATOM 1774 C C . GLU A 1 214 ? 47.820 8.622 -59.655 1.00 89.12 214 GLU A C 1
ATOM 1776 O O . GLU A 1 214 ? 48.627 9.028 -60.497 1.00 89.12 214 GLU A O 1
ATOM 1781 N N . LEU A 1 215 ? 47.295 7.394 -59.732 1.00 87.50 215 LEU A N 1
ATOM 1782 C CA . LEU A 1 215 ? 47.676 6.408 -60.751 1.00 87.50 215 LEU A CA 1
ATOM 1783 C C . LEU A 1 215 ? 47.320 6.862 -62.172 1.00 87.50 215 LEU A C 1
ATOM 1785 O O . LEU A 1 215 ? 48.113 6.691 -63.104 1.00 87.50 215 LEU A O 1
ATOM 1789 N N . S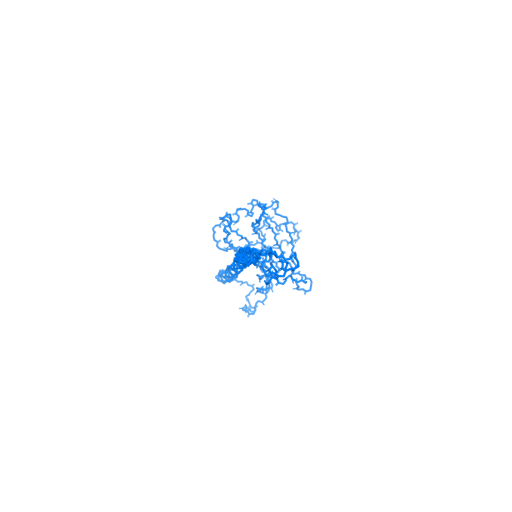ER A 1 216 ? 46.140 7.461 -62.350 1.00 87.88 216 SER A N 1
ATOM 1790 C CA . SER A 1 216 ? 45.694 8.001 -63.635 1.00 87.88 216 SER A CA 1
ATOM 1791 C C . SER A 1 216 ? 46.626 9.108 -64.127 1.00 87.88 216 SER A C 1
ATOM 1793 O O . SER A 1 216 ? 46.930 9.183 -65.322 1.00 87.88 216 SER A O 1
ATOM 1795 N N . SER A 1 217 ? 47.100 9.947 -63.203 1.00 85.62 217 SER A N 1
ATOM 1796 C CA . SER A 1 217 ? 48.054 11.024 -63.469 1.00 85.62 217 SER A CA 1
ATOM 1797 C C . SER A 1 217 ? 49.411 10.463 -63.894 1.00 85.62 217 SER A C 1
ATOM 1799 O O . SER A 1 217 ? 49.926 10.829 -64.952 1.00 85.62 217 SER A O 1
ATOM 1801 N N . ALA A 1 218 ? 49.950 9.516 -63.119 1.00 87.88 218 ALA A N 1
ATOM 1802 C CA . ALA A 1 218 ? 51.266 8.917 -63.335 1.00 87.88 218 ALA A CA 1
ATOM 1803 C C . ALA A 1 218 ? 51.376 8.128 -64.652 1.00 87.88 218 ALA A C 1
ATOM 1805 O O . ALA A 1 218 ? 52.418 8.149 -65.302 1.00 87.88 218 ALA A O 1
ATOM 1806 N N . HIS A 1 219 ? 50.301 7.453 -65.071 1.00 86.56 219 HIS A N 1
ATOM 1807 C CA . HIS A 1 219 ? 50.300 6.595 -66.263 1.00 86.56 219 HIS A CA 1
ATOM 1808 C C . HIS A 1 219 ? 49.566 7.188 -67.476 1.00 86.56 219 HIS A C 1
ATOM 1810 O O . HIS A 1 219 ? 49.448 6.512 -68.500 1.00 86.56 219 HIS A O 1
ATOM 1816 N N . HIS A 1 220 ? 49.060 8.423 -67.368 1.00 82.88 220 HIS A N 1
ATOM 1817 C CA . HIS A 1 220 ? 48.293 9.128 -68.410 1.00 82.88 220 HIS A CA 1
ATOM 1818 C C . HIS A 1 220 ? 47.106 8.311 -68.958 1.00 82.88 220 HIS A C 1
ATOM 1820 O O . HIS A 1 220 ? 46.743 8.401 -70.133 1.00 82.88 220 HIS A O 1
ATOM 1826 N N . LYS A 1 221 ? 46.488 7.491 -68.101 1.00 84.88 221 LYS A N 1
ATOM 1827 C CA . LYS A 1 221 ? 45.329 6.654 -68.430 1.00 84.88 221 LYS A CA 1
ATOM 1828 C C . LYS A 1 221 ? 44.228 6.896 -67.421 1.00 84.88 221 LYS A C 1
ATOM 1830 O O . LYS A 1 221 ? 44.430 6.671 -66.237 1.00 84.88 221 LYS A O 1
ATOM 1835 N N . LYS A 1 222 ? 43.049 7.283 -67.905 1.00 81.69 222 LYS A N 1
ATOM 1836 C CA . LYS A 1 222 ? 41.888 7.532 -67.051 1.00 81.69 222 LYS A CA 1
ATOM 1837 C C . LYS A 1 222 ? 41.482 6.255 -66.309 1.00 81.69 222 LYS A C 1
ATOM 1839 O O . LYS A 1 222 ? 41.095 5.277 -66.948 1.00 81.69 222 LYS A O 1
ATOM 1844 N N . ALA A 1 223 ? 41.539 6.292 -64.982 1.00 79.75 223 ALA A N 1
ATOM 1845 C CA . ALA A 1 223 ? 41.081 5.223 -64.102 1.00 79.75 223 ALA A CA 1
ATOM 1846 C C . ALA A 1 223 ? 40.005 5.773 -63.160 1.00 79.75 223 ALA A C 1
ATOM 1848 O O . ALA A 1 223 ? 40.227 6.775 -62.491 1.00 79.75 223 ALA A O 1
ATOM 1849 N N . ASN A 1 224 ? 38.842 5.122 -63.131 1.00 83.00 224 ASN A N 1
ATOM 1850 C CA . ASN A 1 224 ? 37.700 5.521 -62.312 1.00 83.00 224 ASN A CA 1
ATOM 1851 C C . ASN A 1 224 ? 37.157 4.304 -61.563 1.00 83.00 224 ASN A C 1
ATOM 1853 O O . ASN A 1 224 ? 37.152 3.193 -62.103 1.00 83.00 224 ASN A O 1
ATOM 1857 N N . LEU A 1 225 ? 36.636 4.533 -60.360 1.00 86.19 225 LEU A N 1
ATOM 1858 C CA . LEU 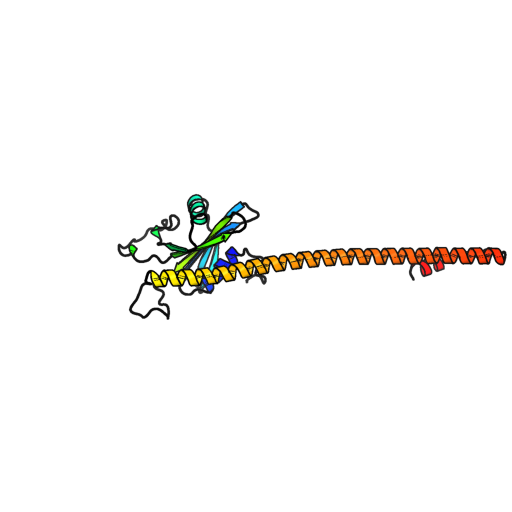A 1 225 ? 35.919 3.511 -59.612 1.00 86.19 225 LEU A CA 1
ATOM 1859 C C . LEU A 1 225 ? 34.605 3.170 -60.338 1.00 86.19 225 LEU A C 1
ATOM 1861 O O . LEU A 1 225 ? 33.884 4.061 -60.791 1.00 86.19 225 LEU A O 1
ATOM 1865 N N . SER A 1 226 ? 34.299 1.879 -60.489 1.00 89.56 226 SER A N 1
ATOM 1866 C CA . SER A 1 226 ? 33.017 1.459 -61.062 1.00 89.56 226 SER A CA 1
ATOM 1867 C C . SER A 1 226 ? 31.907 1.537 -60.005 1.00 89.56 226 SER A C 1
ATOM 1869 O O . SER A 1 226 ? 32.186 1.321 -58.823 1.00 89.56 226 SER A O 1
ATOM 1871 N N . PRO A 1 227 ? 30.635 1.748 -60.397 1.00 87.50 227 PRO A N 1
ATOM 1872 C CA . PRO A 1 227 ? 29.524 1.782 -59.441 1.00 87.50 227 PRO A CA 1
ATOM 1873 C C . PRO A 1 227 ? 29.405 0.501 -58.602 1.00 87.50 227 PRO A C 1
ATOM 1875 O O . PRO A 1 227 ? 29.064 0.549 -57.426 1.00 87.50 227 PRO A O 1
ATOM 1878 N N . ALA A 1 228 ? 29.730 -0.656 -59.191 1.00 88.19 228 ALA A N 1
ATOM 1879 C CA . ALA A 1 228 ? 29.724 -1.934 -58.484 1.00 88.19 228 ALA A CA 1
ATOM 1880 C C . ALA A 1 228 ? 30.838 -2.023 -57.424 1.00 88.19 228 ALA A C 1
ATOM 1882 O O . ALA A 1 228 ? 30.601 -2.529 -56.330 1.00 88.19 228 ALA A O 1
ATOM 1883 N N . ALA A 1 229 ? 32.036 -1.509 -57.726 1.00 84.88 229 ALA A N 1
ATOM 1884 C CA . ALA A 1 229 ? 33.147 -1.474 -56.776 1.00 84.88 229 ALA A CA 1
ATOM 1885 C C . ALA A 1 229 ? 32.888 -0.482 -55.629 1.00 84.88 229 ALA A C 1
ATOM 1887 O O . ALA A 1 229 ? 33.194 -0.785 -54.480 1.00 84.88 229 ALA A O 1
ATOM 1888 N N . GLU A 1 230 ? 32.259 0.661 -55.916 1.00 87.50 230 GLU A N 1
ATOM 1889 C CA . GLU A 1 230 ? 31.879 1.643 -54.894 1.00 87.50 230 GLU A CA 1
ATOM 1890 C C . GLU A 1 230 ? 30.907 1.057 -53.861 1.00 87.50 230 GLU A C 1
ATOM 1892 O O . GLU A 1 230 ? 31.099 1.222 -52.657 1.00 87.50 230 GLU A O 1
ATOM 1897 N N . VAL A 1 231 ? 29.890 0.321 -54.321 1.00 86.56 231 VAL A N 1
ATOM 1898 C CA . VAL A 1 231 ? 28.906 -0.330 -53.443 1.00 86.56 231 VAL A CA 1
ATOM 1899 C C . VAL A 1 231 ? 29.551 -1.406 -52.565 1.00 86.56 231 VAL A C 1
ATOM 1901 O O . VAL A 1 231 ? 29.173 -1.540 -51.403 1.00 86.56 231 VAL A O 1
ATOM 1904 N N . LEU A 1 232 ? 30.527 -2.153 -53.090 1.00 85.06 232 LEU A N 1
ATOM 1905 C CA . LEU A 1 232 ? 31.260 -3.162 -52.319 1.00 85.06 232 LEU A CA 1
ATOM 1906 C C . LEU A 1 232 ? 32.142 -2.533 -51.233 1.00 85.06 232 LEU A C 1
ATOM 1908 O O . LEU A 1 232 ? 32.187 -3.049 -50.124 1.00 85.06 232 LEU A O 1
ATOM 1912 N N . ILE A 1 233 ? 32.806 -1.414 -51.531 1.00 84.06 233 ILE A N 1
ATOM 1913 C CA . ILE A 1 233 ? 33.675 -0.710 -50.573 1.00 84.06 233 ILE A CA 1
ATOM 1914 C C . ILE A 1 233 ? 32.849 -0.006 -49.490 1.00 84.06 233 ILE A C 1
ATOM 1916 O O . ILE A 1 233 ? 33.223 -0.004 -48.321 1.00 84.06 233 ILE A O 1
ATOM 1920 N N . ARG A 1 234 ? 31.704 0.579 -49.862 1.00 81.44 234 ARG A N 1
ATOM 1921 C CA . ARG A 1 234 ? 30.839 1.321 -48.935 1.00 81.44 234 ARG A CA 1
ATOM 1922 C C . ARG A 1 234 ? 30.138 0.419 -47.907 1.00 81.44 234 ARG A C 1
ATOM 1924 O O . ARG A 1 234 ? 29.758 0.919 -46.854 1.00 81.44 234 ARG A O 1
ATOM 1931 N N . ASN A 1 235 ? 29.964 -0.867 -48.215 1.00 78.81 235 ASN A N 1
ATOM 1932 C CA . ASN A 1 235 ? 29.231 -1.839 -47.393 1.00 78.81 235 ASN A CA 1
ATOM 1933 C C . ASN A 1 235 ? 30.131 -2.944 -46.801 1.00 78.81 235 ASN A C 1
ATOM 1935 O O . ASN A 1 235 ? 29.626 -4.031 -46.516 1.00 78.81 235 ASN A O 1
ATOM 1939 N N . PHE A 1 236 ? 31.442 -2.703 -46.702 1.00 64.62 236 PHE A N 1
ATOM 1940 C CA . PHE A 1 236 ? 32.407 -3.664 -46.160 1.00 64.62 236 PHE A CA 1
ATOM 1941 C C . PHE A 1 236 ? 32.291 -3.825 -44.639 1.00 64.62 236 PHE A C 1
ATOM 1943 O O . PHE A 1 236 ? 32.043 -2.804 -43.959 1.00 64.62 236 PHE A O 1
#

Radius of gyration: 34.55 Å; chains: 1; bounding box: 83×36×100 Å

pLDDT: mean 82.41, std 15.95, range [30.78, 97.44]

Foldseek 3Di:
DDDPDLLVDDLQVVLQQCLQVVDPQFAKKKKWDADPPPRDIWIWMWHQDPVRDTDIDTDDCPVPVVVVVVVQADDDFKDQAALVNPPVNPPDDDDDDPPSVQCSQWMWGWDADPPPRTTIIMITGGNLPDDDPPDDPVDSDDDPVRVVVVSVVSSVVSNVSSVVSVVVNVVVVVVVVVVVVVVVVVVVVVVVVVVVLQVQLVVQQVVVQVVQVVVCVVVVHRDDQDPVNSVVSSND

Sequence (236 aa):
MNSIVSFTESPSLCLLRFAVEAIDGIDKGLMIYYQMPGNKLVAQSALKTQDRDWEIQSINTEEFFEYFRNERQRKGQYQWLGTEDLPFEVSNRNSLTIFDELDRNILLLRFPDESDQASNLLYLYFNPRYKSTFLSSEKQSFTTSEKSLMAQIIHRNLSTFLNWIINEKKSFEQFVSHTQHLATRFQNEKSKVELFEKRAGQSLVEFSNDILLELSSAHHKKANLSPAAEVLIRNF